Protein AF-A0A1G2IHN6-F1 (afdb_monomer_lite)

Structure (mmCIF, N/CA/C/O backbone):
data_AF-A0A1G2IHN6-F1
#
_entry.id   AF-A0A1G2IHN6-F1
#
loop_
_atom_site.group_PDB
_atom_site.id
_atom_site.type_symbol
_atom_site.label_atom_id
_atom_site.label_alt_id
_atom_site.label_comp_id
_atom_site.label_asym_id
_atom_site.label_entity_id
_atom_site.label_seq_id
_atom_site.pdbx_PDB_ins_code
_atom_site.Cartn_x
_atom_site.Cartn_y
_atom_site.Cartn_z
_atom_site.occupancy
_atom_site.B_iso_or_equiv
_atom_site.auth_seq_id
_atom_site.auth_comp_id
_atom_site.auth_asym_id
_atom_site.auth_atom_id
_atom_site.pdbx_PDB_model_num
ATOM 1 N N . MET A 1 1 ? -9.704 -38.917 47.564 1.00 56.53 1 MET A N 1
ATOM 2 C CA . MET A 1 1 ? -9.357 -39.054 46.127 1.00 56.53 1 MET A CA 1
ATOM 3 C C . MET A 1 1 ? -10.321 -38.340 45.173 1.00 56.53 1 MET A C 1
ATOM 5 O O . MET A 1 1 ? -9.840 -37.550 44.378 1.00 56.53 1 MET A O 1
ATOM 9 N N . LYS A 1 2 ? -11.652 -38.513 45.258 1.00 59.84 2 LYS A N 1
ATOM 10 C CA . LYS A 1 2 ? -12.609 -37.901 44.300 1.00 59.84 2 LYS A CA 1
ATOM 11 C C . LYS A 1 2 ? -12.569 -36.359 44.210 1.00 59.84 2 LYS A C 1
ATOM 13 O O . LYS A 1 2 ? -12.674 -35.815 43.120 1.00 59.84 2 LYS A O 1
ATOM 18 N N . LYS A 1 3 ? -12.355 -35.653 45.330 1.00 60.12 3 LYS A N 1
ATOM 19 C CA . LYS A 1 3 ? -12.255 -34.177 45.352 1.00 60.12 3 LYS A CA 1
ATOM 20 C C . LYS A 1 3 ? -10.981 -33.642 44.678 1.00 60.12 3 LYS A C 1
ATOM 22 O O . LYS A 1 3 ? -11.036 -32.591 44.060 1.00 60.12 3 LYS A O 1
ATOM 27 N N . LEU A 1 4 ? -9.863 -34.369 44.756 1.00 67.44 4 LEU A N 1
ATOM 28 C CA . LEU A 1 4 ? -8.587 -33.957 44.153 1.00 67.44 4 LEU A CA 1
ATOM 29 C C . LEU A 1 4 ? -8.657 -34.000 42.617 1.00 67.44 4 LEU A C 1
ATOM 31 O O . LEU A 1 4 ? -8.214 -33.075 41.950 1.00 67.44 4 LEU A O 1
ATOM 35 N N . ILE A 1 5 ? -9.287 -35.045 42.071 1.00 68.94 5 ILE A N 1
ATOM 36 C CA . ILE A 1 5 ? -9.489 -35.212 40.623 1.00 68.94 5 ILE A CA 1
ATOM 37 C C . ILE A 1 5 ? -10.389 -34.098 40.066 1.00 68.94 5 ILE A C 1
ATOM 39 O O . ILE A 1 5 ? -10.106 -33.560 39.000 1.00 68.94 5 ILE A O 1
ATOM 43 N N . LEU A 1 6 ? -11.427 -33.698 40.812 1.00 71.81 6 LEU A N 1
ATOM 44 C CA . LEU A 1 6 ? -12.304 -32.588 40.429 1.00 71.81 6 LEU A CA 1
ATOM 45 C C . LEU A 1 6 ? -11.540 -31.255 40.342 1.00 71.81 6 LEU A C 1
ATOM 47 O O . LEU A 1 6 ? -11.682 -30.537 39.357 1.00 71.81 6 LEU A O 1
ATOM 51 N N . TRP A 1 7 ? -10.691 -30.952 41.329 1.00 72.00 7 TRP A N 1
ATOM 52 C CA . TRP A 1 7 ? -9.858 -29.744 41.310 1.00 72.00 7 TRP A CA 1
ATOM 53 C C . TRP A 1 7 ? -8.855 -29.739 40.155 1.00 72.00 7 TRP A C 1
ATOM 55 O O . TRP A 1 7 ? -8.698 -28.717 39.495 1.00 72.00 7 TRP A O 1
ATOM 65 N N . ILE A 1 8 ? -8.230 -30.881 39.858 1.00 74.00 8 ILE A N 1
ATOM 66 C CA . ILE A 1 8 ? -7.308 -31.010 38.722 1.00 74.00 8 ILE A CA 1
ATOM 67 C C . ILE A 1 8 ? -8.040 -30.766 37.395 1.00 74.00 8 ILE A C 1
ATOM 69 O O . ILE A 1 8 ? -7.533 -30.026 36.559 1.00 74.00 8 ILE A O 1
ATOM 73 N N . MET A 1 9 ? -9.250 -31.306 37.207 1.00 68.25 9 MET A N 1
ATOM 74 C CA . MET A 1 9 ? -10.024 -31.055 35.983 1.00 68.25 9 MET A CA 1
ATOM 75 C C . MET A 1 9 ? -10.477 -29.600 35.847 1.00 68.25 9 MET A C 1
ATOM 77 O O . MET A 1 9 ? -10.471 -29.072 34.740 1.00 68.25 9 MET A O 1
ATOM 81 N N . ILE A 1 10 ? -10.825 -28.931 36.950 1.00 73.69 10 ILE A N 1
ATOM 82 C CA . ILE A 1 10 ? -11.158 -27.498 36.937 1.00 73.69 10 ILE A CA 1
ATOM 83 C C . ILE A 1 10 ? -9.929 -26.674 36.545 1.00 73.69 10 ILE A C 1
ATOM 85 O O . ILE A 1 10 ? -10.031 -25.798 35.693 1.00 73.69 10 ILE A O 1
ATOM 89 N N . ILE A 1 11 ? -8.758 -26.980 37.107 1.00 68.50 11 ILE A N 1
ATOM 90 C CA . ILE A 1 11 ? -7.509 -26.281 36.783 1.00 68.50 11 ILE A CA 1
ATOM 91 C C . ILE A 1 11 ? -7.120 -26.519 35.320 1.00 68.50 11 ILE A C 1
ATOM 93 O O . ILE A 1 11 ? -6.814 -25.562 34.617 1.00 68.50 11 ILE A O 1
ATOM 97 N N . ILE A 1 12 ? -7.197 -27.758 34.826 1.00 65.25 12 ILE A N 1
ATOM 98 C CA . ILE A 1 12 ? -6.937 -28.080 33.415 1.00 65.25 12 ILE A CA 1
ATOM 99 C C . ILE A 1 12 ? -7.948 -27.372 32.504 1.00 65.25 12 ILE A C 1
ATOM 101 O O . ILE A 1 12 ? -7.553 -26.803 31.495 1.00 65.25 12 ILE A O 1
ATOM 105 N N . GLY A 1 13 ? -9.231 -27.336 32.873 1.00 61.88 13 GLY A N 1
ATOM 106 C CA . GLY A 1 13 ? -10.262 -26.604 32.138 1.00 61.88 13 GLY A CA 1
ATOM 107 C C . GLY A 1 13 ? -9.980 -25.103 32.076 1.00 61.88 13 GLY A C 1
ATOM 108 O O . GLY A 1 13 ? -10.051 -24.514 31.003 1.00 61.88 13 GLY A O 1
ATOM 109 N N . ILE A 1 14 ? -9.572 -24.494 33.191 1.00 64.81 14 ILE A N 1
ATOM 110 C CA . ILE A 1 14 ? -9.161 -23.086 33.236 1.00 64.81 14 ILE A CA 1
ATOM 111 C C . ILE A 1 14 ? -7.918 -22.870 32.372 1.00 64.81 14 ILE A C 1
ATOM 113 O O . ILE A 1 14 ? -7.901 -21.915 31.608 1.00 64.81 14 ILE A O 1
ATOM 117 N N . ILE A 1 15 ? -6.913 -23.749 32.421 1.00 58.78 15 ILE A N 1
ATOM 118 C CA . ILE A 1 15 ? -5.696 -23.652 31.597 1.00 58.78 15 ILE A CA 1
ATOM 119 C C . ILE A 1 15 ? -6.011 -23.819 30.103 1.00 58.78 15 ILE A C 1
ATOM 121 O O . ILE A 1 15 ? -5.448 -23.102 29.285 1.00 58.78 15 ILE A O 1
ATOM 125 N N . ILE A 1 16 ? -6.932 -24.709 29.723 1.00 60.31 16 ILE A N 1
ATOM 126 C CA . ILE A 1 16 ? -7.339 -24.904 28.322 1.00 60.31 16 ILE A CA 1
ATOM 127 C C . ILE A 1 16 ? -8.160 -23.713 27.825 1.00 60.31 16 ILE A C 1
ATOM 129 O O . ILE A 1 16 ? -7.943 -23.250 26.710 1.00 60.31 16 ILE A O 1
ATOM 133 N N . VAL A 1 17 ? -9.069 -23.178 28.644 1.00 58.62 17 VAL A N 1
ATOM 134 C CA . VAL A 1 17 ? -9.865 -21.997 28.283 1.00 58.62 17 VAL A CA 1
ATOM 135 C C . VAL A 1 17 ? -8.978 -20.754 28.224 1.00 58.62 17 VAL A C 1
ATOM 137 O O . VAL A 1 17 ? -9.015 -20.032 27.237 1.00 58.62 17 VAL A O 1
ATOM 140 N N . THR A 1 18 ? -8.118 -20.522 29.215 1.00 56.22 18 THR A N 1
ATOM 141 C CA . THR A 1 18 ? -7.189 -19.377 29.214 1.00 56.22 18 THR A CA 1
ATOM 142 C C . THR A 1 18 ? -6.100 -19.511 28.150 1.00 56.22 18 THR A C 1
ATOM 144 O O . THR A 1 18 ? -5.788 -18.527 27.488 1.00 56.22 18 THR A O 1
ATOM 147 N N . GLY A 1 19 ? -5.570 -20.713 27.914 1.00 50.81 19 GLY A N 1
ATOM 148 C CA . GLY A 1 19 ? -4.583 -20.994 26.870 1.00 50.81 19 GLY A CA 1
ATOM 149 C C . GLY A 1 19 ? -5.167 -20.921 25.457 1.00 50.81 19 GLY A C 1
ATOM 150 O O . GLY A 1 19 ? -4.569 -20.308 24.577 1.00 50.81 19 GLY A O 1
ATOM 151 N N . GLY A 1 20 ? -6.368 -21.465 25.244 1.00 47.75 20 GLY A N 1
ATOM 152 C CA . GLY A 1 20 ? -7.103 -21.357 23.983 1.00 47.75 20 GLY A CA 1
ATOM 153 C C . GLY A 1 20 ? -7.512 -19.917 23.673 1.00 47.75 20 GLY A C 1
ATOM 154 O O . GLY A 1 20 ? -7.322 -19.449 22.551 1.00 47.75 20 GLY A O 1
ATOM 155 N N . VAL A 1 21 ? -7.975 -19.170 24.681 1.00 52.78 21 VAL A N 1
ATOM 156 C CA . VAL A 1 21 ? -8.250 -17.733 24.550 1.00 52.78 21 VAL A CA 1
ATOM 157 C C . VAL A 1 21 ? -6.961 -16.956 24.294 1.00 52.78 21 VAL A C 1
ATOM 159 O O . VAL A 1 21 ? -6.974 -16.102 23.426 1.00 52.78 21 VAL A O 1
ATOM 162 N N . ALA A 1 22 ? -5.829 -17.260 24.933 1.00 50.44 22 ALA A N 1
ATOM 163 C CA . ALA A 1 22 ? -4.570 -16.548 24.686 1.00 50.44 22 ALA A CA 1
ATOM 164 C C . ALA A 1 22 ? -4.038 -16.722 23.249 1.00 50.44 22 ALA A C 1
ATOM 166 O O . ALA A 1 22 ? -3.492 -15.777 22.676 1.00 50.44 22 ALA A O 1
ATOM 167 N N . VAL A 1 23 ? -4.224 -17.903 22.645 1.00 49.38 23 VAL A N 1
ATOM 168 C CA . VAL A 1 23 ? -3.808 -18.173 21.257 1.00 49.38 23 VAL A CA 1
ATOM 169 C C . VAL A 1 23 ? -4.735 -17.483 20.246 1.00 49.38 23 VAL A C 1
ATOM 171 O O . VAL A 1 23 ? -4.242 -16.891 19.288 1.00 49.38 23 VAL A O 1
ATOM 174 N N . PHE A 1 24 ? -6.053 -17.467 20.477 1.00 47.16 24 PHE A N 1
ATOM 175 C CA . PHE A 1 24 ? -7.012 -16.766 19.605 1.00 47.16 24 PHE A CA 1
ATOM 176 C C . PHE A 1 24 ? -7.088 -15.246 19.855 1.00 47.16 24 PHE A C 1
ATOM 178 O O . PHE A 1 24 ? -7.396 -14.479 18.943 1.00 47.16 24 PHE A O 1
ATOM 185 N N . ALA A 1 25 ? -6.769 -14.778 21.063 1.00 53.50 25 ALA A N 1
ATOM 186 C CA . ALA A 1 25 ? -6.830 -13.366 21.444 1.00 53.50 25 ALA A CA 1
ATOM 187 C C . ALA A 1 25 ? -5.635 -12.549 20.962 1.00 53.50 25 ALA A C 1
ATOM 189 O O . ALA A 1 25 ? -5.680 -11.314 21.001 1.00 53.50 25 ALA A O 1
ATOM 190 N N . LYS A 1 26 ? -4.562 -13.196 20.493 1.00 56.34 26 LYS A N 1
ATOM 191 C CA . LYS A 1 26 ? -3.337 -12.474 20.146 1.00 56.34 26 LYS A CA 1
ATOM 192 C C . LYS A 1 26 ? -3.565 -11.437 19.043 1.00 56.34 26 LYS A C 1
ATOM 194 O O . LYS A 1 26 ? -2.892 -10.414 19.070 1.00 56.34 26 LYS A O 1
ATOM 199 N N . ASP A 1 27 ? -4.575 -11.624 18.190 1.00 61.59 27 ASP A N 1
ATOM 200 C CA . ASP A 1 27 ? -4.820 -10.768 17.025 1.00 61.59 27 ASP A CA 1
ATOM 201 C C . ASP A 1 27 ? -6.283 -10.368 16.777 1.00 61.59 27 ASP A C 1
ATOM 203 O O . ASP A 1 27 ? -6.564 -9.748 15.756 1.00 61.59 27 ASP A O 1
ATOM 207 N N . ALA A 1 28 ? -7.232 -10.683 17.660 1.00 75.69 28 ALA A N 1
ATOM 208 C CA . ALA A 1 28 ? -8.608 -10.221 17.472 1.00 75.69 28 ALA A CA 1
ATOM 209 C C . ALA A 1 28 ? -8.804 -8.805 18.046 1.00 75.69 28 ALA A C 1
ATOM 211 O O . ALA A 1 28 ? -8.403 -8.519 19.177 1.00 75.69 28 ALA A O 1
ATOM 212 N N . GLU A 1 29 ? -9.438 -7.930 17.259 1.00 79.50 29 GLU A N 1
ATOM 213 C CA . GLU A 1 29 ? -9.693 -6.521 17.605 1.00 79.50 29 GLU A CA 1
ATOM 214 C C . GLU A 1 29 ? -10.595 -6.372 18.837 1.00 79.50 29 GLU A C 1
ATOM 216 O O . GLU A 1 29 ? -10.420 -5.450 19.625 1.00 79.50 29 GLU A O 1
ATOM 221 N N . ILE A 1 30 ? -11.494 -7.331 19.084 1.00 78.75 30 ILE A N 1
ATOM 222 C CA . ILE A 1 30 ? -12.393 -7.318 20.249 1.00 78.75 30 ILE A CA 1
ATOM 223 C C . ILE A 1 30 ? -11.651 -7.287 21.594 1.00 78.75 30 ILE A C 1
ATOM 225 O O . ILE A 1 30 ? -12.178 -6.774 22.577 1.00 78.75 30 ILE A O 1
ATOM 229 N N . PHE A 1 31 ? -10.418 -7.799 21.648 1.00 77.38 31 PHE A N 1
ATOM 230 C CA . PHE A 1 31 ? -9.617 -7.788 22.872 1.00 77.38 31 PHE A CA 1
ATOM 231 C C . PHE A 1 31 ? -8.855 -6.482 23.080 1.00 77.38 31 PHE A C 1
ATOM 233 O O . PHE A 1 31 ? -8.285 -6.285 24.151 1.00 77.38 31 PHE A O 1
ATOM 240 N N . ASP A 1 32 ? -8.860 -5.572 22.106 1.00 79.81 32 ASP A N 1
ATOM 241 C CA . ASP A 1 32 ? -8.130 -4.311 22.208 1.00 79.81 32 ASP A CA 1
ATOM 242 C C . ASP A 1 32 ? -8.639 -3.451 23.376 1.00 79.81 32 ASP A C 1
ATOM 244 O O . ASP A 1 32 ? -7.857 -2.709 23.965 1.00 79.81 32 ASP A O 1
ATOM 248 N N . ILE A 1 33 ? -9.898 -3.626 23.806 1.00 77.50 33 ILE A N 1
ATOM 249 C CA . ILE A 1 33 ? -10.492 -2.941 24.969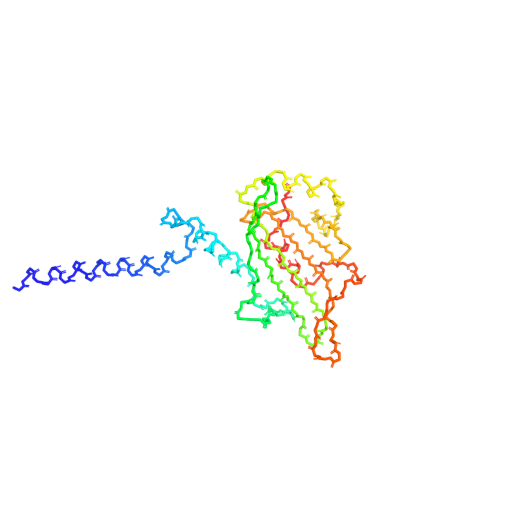 1.00 77.50 33 ILE A CA 1
ATOM 250 C C . ILE A 1 33 ? -9.725 -3.159 26.283 1.00 77.50 33 ILE A C 1
ATOM 252 O O . ILE A 1 33 ? -9.829 -2.335 27.187 1.00 77.50 33 ILE A O 1
ATOM 256 N N . PHE A 1 34 ? -8.957 -4.246 26.392 1.00 80.25 34 PHE A N 1
ATOM 257 C CA . PHE A 1 34 ? -8.223 -4.612 27.606 1.00 80.25 34 PHE A CA 1
ATOM 258 C C . PHE A 1 34 ? -6.793 -4.059 27.652 1.00 80.25 34 PHE A C 1
ATOM 260 O O . PHE A 1 34 ? -6.087 -4.276 28.636 1.00 80.25 34 PHE A O 1
ATOM 267 N N . PHE A 1 35 ? -6.343 -3.373 26.600 1.00 79.06 35 PHE A N 1
ATOM 268 C CA . PHE A 1 35 ? -4.963 -2.909 26.471 1.00 79.06 35 PHE A CA 1
ATOM 269 C C . PHE A 1 35 ? -4.844 -1.385 26.576 1.00 79.06 35 PHE A C 1
ATOM 271 O O . PHE A 1 35 ? -5.822 -0.652 26.441 1.00 79.06 35 PHE A O 1
ATOM 278 N N . SER A 1 36 ? -3.626 -0.892 26.818 1.00 84.38 36 SER A N 1
ATOM 279 C CA . SER A 1 36 ? -3.325 0.540 26.721 1.00 84.38 36 SER A CA 1
ATOM 280 C C . SER A 1 36 ? -3.359 1.001 25.265 1.00 84.38 36 SER A C 1
ATOM 282 O O . SER A 1 36 ? -3.136 0.200 24.358 1.00 84.38 36 SER A O 1
ATOM 284 N N . ASP A 1 37 ? -3.580 2.293 25.024 1.00 83.75 37 ASP A N 1
ATOM 285 C CA . ASP A 1 37 ? -3.709 2.825 23.659 1.00 83.75 37 ASP A CA 1
ATOM 286 C C . ASP A 1 37 ? -2.468 2.561 22.799 1.00 83.75 37 ASP A C 1
ATOM 288 O O . ASP A 1 37 ? -2.598 2.123 21.659 1.00 83.75 37 ASP A O 1
ATOM 292 N N . LYS A 1 38 ? -1.268 2.659 23.386 1.00 83.50 38 LYS A N 1
ATOM 293 C CA . LYS A 1 38 ? -0.016 2.278 22.715 1.00 83.50 38 LYS A CA 1
ATOM 294 C C . LYS A 1 38 ? -0.034 0.821 22.230 1.00 83.50 38 LYS A C 1
ATOM 296 O O . LYS A 1 38 ? 0.340 0.534 21.098 1.00 83.50 38 LYS A O 1
ATOM 301 N N . VAL A 1 39 ? -0.483 -0.108 23.075 1.00 85.25 39 VAL A N 1
ATOM 302 C CA . VAL A 1 39 ? -0.543 -1.534 22.720 1.00 85.25 39 VAL A CA 1
ATOM 303 C C . VAL A 1 39 ? -1.652 -1.794 21.696 1.00 85.25 39 VAL A C 1
ATOM 305 O O . VAL A 1 39 ? -1.474 -2.630 20.811 1.00 85.25 39 VAL A O 1
ATOM 308 N N . LYS A 1 40 ? -2.775 -1.065 21.759 1.00 84.69 40 LYS A N 1
ATOM 309 C CA . LYS A 1 40 ? -3.820 -1.123 20.723 1.00 84.69 40 LYS A CA 1
ATOM 310 C C . LYS A 1 40 ? -3.276 -0.686 19.364 1.00 84.69 40 LYS A C 1
ATOM 312 O O . LYS A 1 40 ? -3.536 -1.362 18.372 1.00 84.69 40 LYS A O 1
ATOM 317 N N . ASP A 1 41 ? -2.503 0.399 19.320 1.00 86.38 41 ASP A N 1
ATOM 318 C CA . ASP A 1 41 ? -1.884 0.896 18.089 1.00 86.38 41 ASP A CA 1
ATOM 319 C C . ASP A 1 41 ? -0.921 -0.128 17.487 1.00 86.38 41 ASP A C 1
ATOM 321 O O . ASP A 1 41 ? -1.039 -0.470 16.310 1.00 86.38 41 ASP A O 1
ATOM 325 N N . GLU A 1 42 ? -0.024 -0.687 18.300 1.00 87.94 42 GLU A N 1
ATOM 326 C CA . GLU A 1 42 ? 0.913 -1.727 17.863 1.00 87.94 42 GLU A CA 1
ATOM 327 C C . GLU A 1 42 ? 0.180 -2.976 17.344 1.00 87.94 42 GLU A C 1
ATOM 329 O O . GLU A 1 42 ? 0.525 -3.519 16.291 1.00 87.94 42 GLU A O 1
ATOM 334 N N . ARG A 1 43 ? -0.875 -3.425 18.036 1.00 89.12 43 ARG A N 1
ATOM 335 C CA . ARG A 1 43 ? -1.706 -4.560 17.601 1.00 89.12 43 ARG A CA 1
ATOM 336 C C . ARG A 1 43 ? -2.425 -4.266 16.287 1.00 89.12 43 ARG A C 1
ATOM 338 O O . ARG A 1 43 ? -2.402 -5.108 15.390 1.00 89.12 43 ARG A O 1
ATOM 345 N N . ALA A 1 44 ? -3.021 -3.085 16.140 1.00 89.31 44 ALA A N 1
ATOM 346 C CA . ALA A 1 44 ? -3.687 -2.674 14.909 1.00 89.31 44 ALA A CA 1
ATOM 347 C C . ALA A 1 44 ? -2.709 -2.628 13.725 1.00 89.31 44 ALA A C 1
ATOM 349 O O . ALA A 1 44 ? -3.002 -3.185 12.667 1.00 89.31 44 ALA A O 1
ATOM 350 N N . LEU A 1 45 ? -1.517 -2.060 13.923 1.00 91.25 45 LEU A N 1
ATOM 351 C CA . LEU A 1 45 ? -0.455 -2.034 12.915 1.00 91.25 45 LEU A CA 1
ATOM 352 C C . LEU A 1 45 ? 0.021 -3.442 12.535 1.00 91.25 45 LEU A C 1
ATOM 354 O O . LEU A 1 45 ? 0.228 -3.728 11.357 1.00 91.25 45 LEU A O 1
ATOM 358 N N . ASN A 1 46 ? 0.139 -4.352 13.504 1.00 91.00 46 ASN A N 1
ATOM 359 C CA . ASN A 1 46 ? 0.478 -5.751 13.235 1.00 91.00 46 ASN A CA 1
ATOM 360 C C . ASN A 1 46 ? -0.613 -6.478 12.436 1.00 91.00 46 ASN A C 1
ATOM 362 O O . ASN A 1 46 ? -0.289 -7.302 11.582 1.00 91.00 46 ASN A O 1
ATOM 366 N N . ARG A 1 47 ? -1.896 -6.167 12.663 1.00 90.69 47 ARG A N 1
ATOM 367 C CA . ARG A 1 47 ? -2.995 -6.689 11.833 1.00 90.69 47 ARG A CA 1
ATOM 368 C C . ARG A 1 47 ? -2.947 -6.123 10.416 1.00 90.69 47 ARG A C 1
ATOM 370 O O . ARG A 1 47 ? -3.084 -6.890 9.470 1.00 90.69 47 ARG A O 1
ATOM 377 N N . MET A 1 48 ? -2.691 -4.823 10.258 1.00 92.94 48 MET A N 1
ATOM 378 C CA . MET A 1 48 ? -2.536 -4.192 8.939 1.00 92.94 48 MET A CA 1
ATOM 379 C C . MET A 1 48 ? -1.346 -4.764 8.158 1.00 92.94 48 MET A C 1
ATOM 381 O O . MET A 1 48 ? -1.457 -5.021 6.964 1.00 92.94 48 MET A O 1
ATOM 385 N N . ALA A 1 49 ? -0.231 -5.063 8.828 1.00 91.81 49 ALA A N 1
ATOM 386 C CA . ALA A 1 49 ? 0.932 -5.672 8.187 1.00 91.81 49 ALA A CA 1
ATOM 387 C C . ALA A 1 49 ? 0.645 -7.068 7.598 1.00 91.81 49 ALA A C 1
ATOM 389 O O . ALA A 1 49 ? 1.297 -7.473 6.641 1.00 91.81 49 ALA A O 1
ATOM 390 N N . LYS A 1 50 ? -0.367 -7.787 8.106 1.00 92.06 50 LYS A N 1
ATOM 391 C CA . LYS A 1 50 ? -0.806 -9.085 7.557 1.00 92.06 50 LYS A CA 1
ATOM 392 C C . LYS A 1 50 ? -1.619 -8.962 6.266 1.00 92.06 50 LYS A C 1
ATOM 394 O O . LYS A 1 50 ? -1.930 -9.978 5.653 1.00 92.06 50 LYS A O 1
ATOM 399 N N . LEU A 1 51 ? -1.979 -7.747 5.849 1.00 94.06 51 LEU A N 1
ATOM 400 C CA . LEU A 1 51 ? -2.715 -7.506 4.604 1.00 94.06 51 LEU A CA 1
ATOM 401 C C . LEU A 1 51 ? -1.822 -7.605 3.354 1.00 94.06 51 LEU A C 1
ATOM 403 O O . LEU A 1 51 ? -2.348 -7.541 2.244 1.00 94.06 51 LEU A O 1
ATOM 407 N N . TYR A 1 52 ? -0.506 -7.764 3.534 1.00 95.81 52 TYR A N 1
ATOM 408 C CA . TYR A 1 52 ? 0.505 -7.855 2.482 1.00 95.81 52 TYR A CA 1
ATOM 409 C C . TYR A 1 52 ? 0.829 -9.324 2.180 1.00 95.81 52 TYR A C 1
ATOM 411 O O . TYR A 1 52 ? 1.443 -9.988 3.017 1.00 95.81 52 TYR A O 1
ATOM 419 N N . PRO A 1 53 ? 0.434 -9.857 1.010 1.00 95.69 53 PRO A N 1
ATOM 420 C CA . PRO A 1 53 ? 0.893 -11.168 0.572 1.00 95.69 53 PRO A CA 1
ATOM 421 C C . PRO A 1 53 ? 2.407 -11.183 0.371 1.00 95.69 53 PRO A C 1
ATOM 423 O O . PRO A 1 53 ? 2.998 -10.196 -0.047 1.00 95.69 53 PRO A O 1
ATOM 426 N N . GLU A 1 54 ? 3.039 -12.329 0.597 1.00 94.81 54 GLU A N 1
ATOM 427 C CA . GLU A 1 54 ? 4.486 -12.464 0.387 1.00 94.81 54 GLU A CA 1
ATOM 428 C C . GLU A 1 54 ? 4.879 -12.423 -1.099 1.00 94.81 54 GLU A C 1
ATOM 430 O O . GLU A 1 54 ? 5.961 -11.948 -1.441 1.00 94.81 54 GLU A O 1
ATOM 435 N N . ILE A 1 55 ? 4.006 -12.913 -1.987 1.00 94.75 55 ILE A N 1
ATOM 436 C CA . ILE A 1 55 ? 4.260 -13.041 -3.428 1.00 94.75 55 ILE A CA 1
ATOM 437 C C . ILE A 1 55 ? 3.010 -12.622 -4.207 1.00 94.75 55 ILE A C 1
ATOM 439 O O . ILE A 1 55 ? 1.898 -13.027 -3.862 1.00 94.75 55 ILE A O 1
ATOM 443 N N . MET A 1 56 ? 3.195 -11.845 -5.276 1.00 95.56 56 MET A N 1
ATOM 444 C CA . MET A 1 56 ? 2.154 -11.464 -6.237 1.00 95.56 56 MET A CA 1
ATOM 445 C C . MET A 1 56 ? 2.714 -11.476 -7.659 1.00 95.56 56 MET A C 1
ATOM 447 O O . MET A 1 56 ? 3.427 -10.559 -8.066 1.00 95.56 56 MET A O 1
ATOM 451 N N . GLY A 1 57 ? 2.381 -12.514 -8.429 1.00 93.38 57 GLY A N 1
ATOM 452 C CA . GLY A 1 57 ? 3.046 -12.761 -9.711 1.00 93.38 57 GLY A CA 1
ATOM 453 C C . GLY A 1 57 ? 4.557 -12.880 -9.501 1.00 93.38 57 GLY A C 1
ATOM 454 O O . GLY A 1 57 ? 4.992 -13.583 -8.593 1.00 93.38 57 GLY A O 1
ATOM 455 N N . ASP A 1 58 ? 5.331 -12.121 -10.272 1.00 95.31 58 ASP A N 1
ATOM 456 C CA . ASP A 1 58 ? 6.799 -12.103 -10.186 1.00 95.31 58 ASP A CA 1
ATOM 457 C C . ASP A 1 58 ? 7.333 -11.120 -9.129 1.00 95.31 58 ASP A C 1
ATOM 459 O O . ASP A 1 58 ? 8.533 -10.862 -9.061 1.00 95.31 58 ASP A O 1
ATOM 463 N N . TYR A 1 59 ? 6.453 -10.516 -8.325 1.00 96.56 59 TYR A N 1
ATOM 464 C CA . TYR A 1 59 ? 6.834 -9.584 -7.270 1.00 96.56 59 TYR A CA 1
ATOM 465 C C . TYR A 1 59 ? 6.879 -10.273 -5.909 1.00 96.56 59 TYR A C 1
ATOM 467 O O . TYR A 1 59 ? 5.923 -10.934 -5.503 1.00 96.56 59 TYR A O 1
ATOM 475 N N . VAL A 1 60 ? 7.958 -10.036 -5.166 1.00 95.56 60 VAL A N 1
ATOM 476 C CA . VAL A 1 60 ? 8.166 -10.550 -3.808 1.00 95.56 60 VAL A CA 1
ATOM 477 C C . VAL A 1 60 ? 8.199 -9.391 -2.820 1.00 95.56 60 VAL A C 1
ATOM 479 O O . VAL A 1 60 ? 8.819 -8.355 -3.087 1.00 95.56 60 VAL A O 1
ATOM 482 N N . LEU A 1 61 ? 7.538 -9.563 -1.674 1.00 95.00 61 LEU A N 1
ATOM 483 C CA . LEU A 1 61 ? 7.594 -8.619 -0.564 1.00 95.00 61 LEU A CA 1
ATOM 484 C C . LEU A 1 61 ? 9.025 -8.578 -0.009 1.00 95.00 61 LEU A C 1
ATOM 486 O O . LEU A 1 61 ? 9.524 -9.523 0.605 1.00 95.00 61 LEU A O 1
ATOM 490 N N . TYR A 1 62 ? 9.702 -7.469 -0.270 1.00 87.94 62 TYR A N 1
ATOM 491 C CA . TYR A 1 62 ? 11.106 -7.273 0.033 1.00 87.94 62 TYR A CA 1
ATOM 492 C C . TYR A 1 62 ? 11.329 -6.958 1.515 1.00 87.94 62 TYR A C 1
ATOM 494 O O . TYR A 1 62 ? 10.622 -6.147 2.109 1.00 87.94 62 TYR A O 1
ATOM 502 N N . SER A 1 63 ? 12.374 -7.559 2.090 1.00 79.88 63 SER A N 1
ATOM 503 C CA . SER A 1 63 ? 12.811 -7.333 3.470 1.00 79.88 63 SER A CA 1
ATOM 504 C C . SER A 1 63 ? 14.227 -6.767 3.472 1.00 79.88 63 SER A C 1
ATOM 506 O O . SER A 1 63 ? 15.183 -7.499 3.233 1.00 79.88 63 SER A O 1
ATOM 508 N N . TRP A 1 64 ? 14.377 -5.473 3.751 1.00 61.91 64 TRP A N 1
ATOM 509 C CA . TRP A 1 64 ? 15.690 -4.886 4.062 1.00 61.91 64 TRP A CA 1
ATOM 510 C C . TRP A 1 64 ? 16.093 -5.134 5.529 1.00 61.91 64 TRP A C 1
ATOM 512 O O . TRP A 1 64 ? 17.267 -5.272 5.852 1.00 61.91 64 TRP A O 1
ATOM 522 N N . ASN A 1 65 ? 15.112 -5.198 6.430 1.00 61.66 65 ASN A N 1
ATOM 523 C CA . ASN A 1 65 ? 15.246 -5.404 7.876 1.00 61.66 65 ASN A CA 1
ATOM 524 C C . ASN A 1 65 ? 14.410 -6.626 8.320 1.00 61.66 65 ASN A C 1
ATOM 526 O O . ASN A 1 65 ? 13.802 -7.299 7.491 1.00 61.66 65 ASN A O 1
ATOM 530 N N . ALA A 1 66 ? 14.363 -6.924 9.626 1.00 59.84 66 ALA A N 1
ATOM 531 C CA . ALA A 1 66 ? 13.545 -8.023 10.162 1.00 59.84 66 ALA A CA 1
ATOM 532 C C . ALA A 1 66 ? 12.026 -7.817 9.956 1.00 59.84 66 ALA A C 1
ATOM 534 O O . ALA A 1 66 ? 11.266 -8.783 9.969 1.00 59.84 66 ALA A O 1
ATOM 535 N N . GLU A 1 67 ? 11.582 -6.572 9.754 1.00 64.25 67 GLU A N 1
ATOM 536 C CA . GLU A 1 67 ? 10.178 -6.221 9.538 1.00 64.25 67 GLU A CA 1
ATOM 537 C C . GLU A 1 67 ? 9.913 -5.827 8.076 1.00 64.25 67 GLU A C 1
ATOM 539 O O . GLU A 1 67 ? 10.007 -4.660 7.711 1.00 64.25 67 GLU A O 1
ATOM 544 N N . LYS A 1 68 ? 9.495 -6.797 7.252 1.00 79.94 68 LYS A N 1
ATOM 545 C CA . LYS A 1 68 ? 9.118 -6.624 5.828 1.00 79.94 68 LYS A CA 1
ATOM 546 C C . LYS A 1 68 ? 8.176 -5.451 5.529 1.00 79.94 68 LYS A C 1
ATOM 548 O O . LYS A 1 68 ? 8.167 -4.923 4.420 1.00 79.94 68 LYS A O 1
ATOM 553 N N . VAL A 1 69 ? 7.347 -5.079 6.501 1.00 86.44 69 VAL A N 1
ATOM 554 C CA . VAL A 1 69 ? 6.355 -4.010 6.392 1.00 86.44 69 VAL A CA 1
ATOM 555 C C . VAL A 1 69 ? 6.669 -2.955 7.439 1.00 86.44 69 VAL A C 1
ATOM 557 O O . VAL A 1 69 ? 6.655 -3.242 8.637 1.00 86.44 69 VAL A O 1
ATOM 560 N N . GLN A 1 70 ? 6.910 -1.726 6.987 1.00 88.75 70 GLN A N 1
ATOM 561 C CA . GLN A 1 70 ? 7.074 -0.582 7.877 1.00 88.75 70 GLN A CA 1
ATOM 562 C C . GLN A 1 70 ? 5.721 -0.216 8.480 1.00 88.75 70 GLN A C 1
ATOM 564 O O . GLN A 1 70 ? 4.710 -0.229 7.781 1.00 88.75 70 GLN A O 1
ATOM 569 N N . LYS A 1 71 ? 5.698 0.122 9.768 1.00 91.44 71 LYS A N 1
ATOM 570 C CA . LYS A 1 71 ? 4.483 0.425 10.534 1.00 91.44 71 LYS A CA 1
ATOM 571 C C . LYS A 1 71 ? 4.653 1.779 11.207 1.00 91.44 71 LYS A C 1
ATOM 573 O O . LYS A 1 71 ? 5.670 1.998 11.863 1.00 91.44 71 LYS A O 1
ATOM 578 N N . ARG A 1 72 ? 3.681 2.677 11.067 1.00 90.25 72 ARG A N 1
ATOM 579 C CA . ARG A 1 72 ? 3.720 4.008 11.684 1.00 90.25 72 ARG A CA 1
ATOM 580 C C . ARG A 1 72 ? 2.334 4.449 12.138 1.00 90.25 72 ARG A C 1
ATOM 582 O O . ARG A 1 72 ? 1.328 4.097 11.529 1.00 90.25 72 ARG A O 1
ATOM 589 N N . ALA A 1 73 ? 2.300 5.228 13.209 1.00 88.81 73 ALA A N 1
ATOM 590 C CA . ALA A 1 73 ? 1.126 5.963 13.653 1.00 88.81 73 ALA A CA 1
ATOM 591 C C . ALA A 1 73 ? 1.518 7.437 13.760 1.00 88.81 73 ALA A C 1
ATOM 593 O O . ALA A 1 73 ? 2.576 7.750 14.305 1.00 88.81 73 ALA A O 1
ATOM 594 N N . GLU A 1 74 ? 0.698 8.320 13.207 1.00 89.00 74 GLU A N 1
ATOM 595 C CA . GLU A 1 74 ? 1.031 9.730 13.031 1.00 89.00 74 GLU A CA 1
ATOM 596 C C . GLU A 1 74 ? -0.217 10.596 13.189 1.00 89.00 74 GLU A C 1
ATOM 598 O O . GLU A 1 74 ? -1.315 10.189 12.802 1.00 89.00 74 GLU A O 1
ATOM 603 N N . CYS A 1 75 ? -0.047 11.781 13.773 1.00 88.25 75 CYS A N 1
ATOM 604 C CA . CYS A 1 75 ? -1.093 12.788 13.895 1.00 88.25 75 CYS A CA 1
ATOM 605 C C . CYS A 1 75 ? -0.578 14.111 13.331 1.00 88.25 75 CYS A C 1
ATOM 607 O O . CYS A 1 75 ? 0.362 14.690 13.874 1.00 88.25 75 CYS A O 1
ATOM 609 N N . GLU A 1 76 ? -1.233 14.606 12.288 1.00 84.00 76 GLU A N 1
ATOM 610 C CA . GLU A 1 76 ? -0.986 15.918 11.701 1.00 84.00 76 GLU A CA 1
ATOM 611 C C . GLU A 1 76 ? -2.247 16.773 11.852 1.00 84.00 76 GLU A C 1
ATOM 613 O O . GLU A 1 76 ? -3.268 16.563 11.192 1.00 84.00 76 GLU A O 1
ATOM 618 N N . GLY A 1 77 ? -2.198 17.731 12.781 1.00 87.81 77 GLY A N 1
ATOM 619 C CA . GLY A 1 77 ? -3.354 18.562 13.114 1.00 87.81 77 GLY A CA 1
ATOM 620 C C . GLY A 1 77 ? -4.536 17.727 13.623 1.00 87.81 77 GLY A C 1
ATOM 621 O O . GLY A 1 77 ? -4.458 17.094 14.676 1.00 87.81 77 GLY A O 1
ATOM 622 N N . GLU A 1 78 ? -5.652 17.749 12.889 1.00 90.25 78 GLU A N 1
ATOM 623 C CA . GLU A 1 78 ? -6.885 17.032 13.251 1.00 90.25 78 GLU A CA 1
ATOM 624 C C . GLU A 1 78 ? -6.957 15.599 12.705 1.00 90.25 78 GLU A C 1
ATOM 626 O O . GLU A 1 78 ? -7.858 14.841 13.083 1.00 90.25 78 GLU A O 1
ATOM 631 N N . ILE A 1 79 ? -6.011 15.219 11.846 1.00 89.44 79 ILE A N 1
ATOM 632 C CA . ILE A 1 79 ? -5.961 13.905 11.215 1.00 89.44 79 ILE A CA 1
ATOM 633 C C . ILE A 1 79 ? -4.963 13.046 11.982 1.00 89.44 79 ILE A C 1
ATOM 635 O O . ILE A 1 79 ? -3.785 13.375 12.067 1.00 89.44 79 ILE A O 1
ATOM 639 N N . CYS A 1 80 ? -5.429 11.916 12.508 1.00 92.06 80 CYS A N 1
ATOM 640 C CA . CYS A 1 80 ? -4.554 10.867 13.017 1.00 92.06 80 CYS A CA 1
ATOM 641 C C . CYS A 1 80 ? -4.745 9.617 12.175 1.00 92.06 80 CYS A C 1
ATOM 643 O O . CYS A 1 80 ? -5.879 9.225 11.889 1.00 92.06 80 CYS A O 1
ATOM 645 N N . SER A 1 81 ? -3.649 8.974 11.793 1.00 92.31 81 SER A N 1
ATOM 646 C CA . SER A 1 81 ? -3.677 7.762 10.992 1.00 92.31 81 SER A CA 1
ATOM 647 C C . SER A 1 81 ? -2.660 6.737 11.469 1.00 92.31 81 SER A C 1
ATOM 649 O O . SER A 1 81 ? -1.603 7.052 12.012 1.00 92.31 81 SER A O 1
ATOM 651 N N . ARG A 1 82 ? -3.005 5.475 11.252 1.00 94.12 82 ARG A N 1
ATOM 652 C CA . ARG A 1 82 ? -2.082 4.351 11.246 1.00 94.12 82 ARG A CA 1
ATOM 653 C C . ARG A 1 82 ? -1.828 4.004 9.795 1.00 94.12 82 ARG A C 1
ATOM 655 O O . ARG A 1 82 ? -2.778 3.907 9.017 1.00 94.12 82 ARG A O 1
ATOM 662 N N . TYR A 1 83 ? -0.577 3.785 9.437 1.00 94.50 83 TYR A N 1
ATOM 663 C CA . TYR A 1 83 ? -0.249 3.322 8.106 1.00 94.50 83 TYR A CA 1
ATOM 664 C C . TYR A 1 83 ? 0.857 2.290 8.108 1.00 94.50 83 TYR A C 1
ATOM 666 O O . TYR A 1 83 ? 1.736 2.247 8.974 1.00 94.50 83 TYR A O 1
ATOM 674 N N . THR A 1 84 ? 0.780 1.434 7.103 1.00 96.12 84 THR A N 1
ATOM 675 C CA . THR A 1 84 ? 1.798 0.443 6.804 1.00 96.12 84 THR A CA 1
ATOM 676 C C . THR A 1 84 ? 2.328 0.661 5.402 1.00 96.12 84 THR A C 1
ATOM 678 O O . THR A 1 84 ? 1.580 1.090 4.525 1.00 96.12 84 THR A O 1
ATOM 681 N N . ILE A 1 85 ? 3.608 0.363 5.188 1.00 95.88 85 ILE A N 1
ATOM 682 C CA . ILE A 1 85 ? 4.254 0.444 3.877 1.00 95.88 85 ILE A CA 1
ATOM 683 C C . ILE A 1 85 ? 4.955 -0.881 3.605 1.00 95.88 85 ILE A C 1
ATOM 685 O O . ILE A 1 85 ? 5.856 -1.278 4.345 1.00 95.88 85 ILE A O 1
ATOM 689 N N . GLY A 1 86 ? 4.537 -1.559 2.540 1.00 95.94 86 GLY A N 1
ATOM 690 C CA . GLY A 1 86 ? 5.208 -2.742 2.009 1.00 95.94 86 GLY A CA 1
ATOM 691 C C . GLY A 1 86 ? 5.920 -2.406 0.706 1.00 95.94 86 GLY A C 1
ATOM 692 O O . GLY A 1 86 ? 5.389 -1.657 -0.113 1.00 95.94 86 GLY A O 1
ATOM 693 N N . GLN A 1 87 ? 7.111 -2.966 0.514 1.00 95.94 87 GLN A N 1
ATOM 694 C CA . GLN A 1 87 ? 7.892 -2.802 -0.707 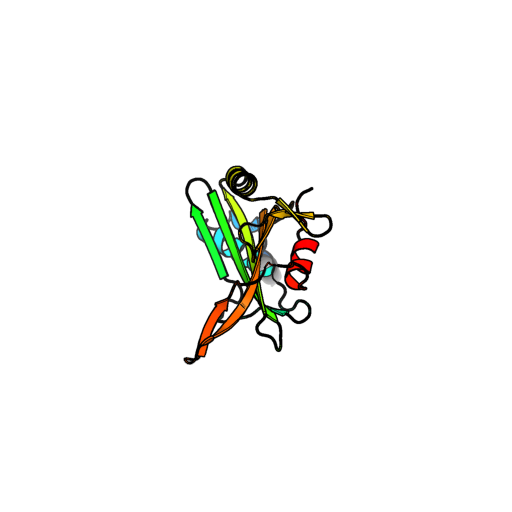1.00 95.94 87 GLN A CA 1
ATOM 695 C C . GLN A 1 87 ? 7.928 -4.123 -1.469 1.00 95.94 87 GLN A C 1
ATOM 697 O O . GLN A 1 87 ? 8.437 -5.113 -0.959 1.00 95.94 87 GLN A O 1
ATOM 702 N N . TYR A 1 88 ? 7.466 -4.130 -2.710 1.00 96.50 88 TYR A N 1
ATOM 703 C CA . TYR A 1 88 ? 7.540 -5.283 -3.596 1.00 96.50 88 TYR A CA 1
ATOM 704 C C . TYR A 1 88 ? 8.616 -5.082 -4.648 1.00 96.50 88 TYR A C 1
ATOM 706 O O . TYR A 1 88 ? 8.671 -4.030 -5.284 1.00 96.50 88 TYR A O 1
ATOM 714 N N . ARG A 1 89 ? 9.455 -6.094 -4.863 1.00 95.06 89 ARG A N 1
ATOM 715 C CA . ARG A 1 89 ? 10.459 -6.104 -5.934 1.00 95.06 89 ARG A CA 1
ATOM 716 C C . ARG A 1 89 ? 10.140 -7.197 -6.926 1.00 95.06 89 ARG A C 1
ATOM 718 O O . ARG A 1 89 ? 9.817 -8.307 -6.514 1.00 95.06 89 ARG A O 1
ATOM 725 N N . MET A 1 90 ? 10.236 -6.869 -8.206 1.00 95.31 90 MET A N 1
ATOM 726 C CA . MET A 1 90 ? 10.097 -7.862 -9.260 1.00 95.31 90 MET A CA 1
ATOM 727 C C . MET A 1 90 ? 11.372 -8.700 -9.342 1.00 95.31 90 MET A C 1
ATOM 729 O O . MET A 1 90 ? 12.470 -8.143 -9.383 1.00 95.31 90 MET A O 1
ATOM 733 N N . ASP A 1 91 ? 11.229 -10.020 -9.386 1.00 91.69 91 ASP A N 1
ATOM 734 C CA . ASP A 1 91 ? 12.361 -10.920 -9.567 1.00 91.69 91 ASP A CA 1
ATOM 735 C C . ASP A 1 91 ? 13.044 -10.683 -10.925 1.00 91.69 91 ASP A C 1
ATOM 737 O O . ASP A 1 91 ? 12.398 -10.390 -11.934 1.00 91.69 91 ASP A O 1
ATOM 741 N N . GLY A 1 92 ? 14.377 -10.736 -10.940 1.00 89.50 92 GLY A N 1
ATOM 742 C CA . GLY A 1 92 ? 15.182 -10.491 -12.141 1.00 89.50 92 GLY A CA 1
ATOM 743 C C . GLY A 1 92 ? 15.060 -9.086 -12.760 1.00 89.50 92 GLY A C 1
ATOM 744 O O . GLY A 1 92 ? 15.485 -8.889 -13.899 1.00 89.50 92 GLY A O 1
ATOM 745 N N . SER A 1 93 ? 14.490 -8.098 -12.058 1.00 92.31 93 SER A N 1
ATOM 746 C CA . SER A 1 93 ? 14.298 -6.737 -12.571 1.00 92.31 93 SER A CA 1
ATOM 747 C C . SER A 1 93 ? 14.559 -5.667 -11.509 1.00 92.31 93 SER A C 1
ATOM 749 O O . SER A 1 93 ? 14.503 -5.910 -10.309 1.00 92.31 93 SER A O 1
ATOM 751 N N . ASN A 1 94 ? 14.779 -4.429 -11.954 1.00 92.94 94 ASN A N 1
ATOM 752 C CA . ASN A 1 94 ? 14.912 -3.276 -11.063 1.00 92.94 94 ASN A CA 1
ATOM 753 C C . ASN A 1 94 ? 13.556 -2.647 -10.710 1.00 92.94 94 ASN A C 1
ATOM 755 O O . ASN A 1 94 ? 13.517 -1.600 -10.072 1.00 92.94 94 ASN A O 1
ATOM 759 N N . LYS A 1 95 ? 12.429 -3.225 -11.139 1.00 95.56 95 LYS A N 1
ATOM 760 C CA . LYS A 1 95 ? 11.100 -2.678 -10.843 1.00 95.56 95 LYS A CA 1
ATOM 761 C C . LYS A 1 95 ? 10.747 -2.852 -9.367 1.00 95.56 95 LYS A C 1
ATOM 763 O O . LYS A 1 95 ? 10.918 -3.926 -8.791 1.00 95.56 95 LYS A O 1
ATOM 768 N N . VAL A 1 96 ? 10.186 -1.798 -8.784 1.00 95.94 96 VAL A N 1
ATOM 769 C CA . VAL A 1 96 ? 9.702 -1.775 -7.402 1.00 95.94 96 VAL A CA 1
ATOM 770 C C . VAL A 1 96 ? 8.303 -1.176 -7.349 1.00 95.94 96 VAL A C 1
ATOM 772 O O . VAL A 1 96 ? 7.993 -0.254 -8.102 1.00 95.94 96 VAL A O 1
ATOM 775 N N . VAL A 1 97 ? 7.466 -1.705 -6.461 1.00 97.44 97 VAL A N 1
ATOM 776 C CA . VAL A 1 97 ? 6.156 -1.139 -6.136 1.00 97.44 97 VAL A CA 1
ATOM 777 C C . VAL A 1 97 ? 6.056 -0.970 -4.628 1.00 97.44 97 VAL A C 1
ATOM 779 O O . VAL A 1 97 ? 6.199 -1.946 -3.892 1.00 97.44 97 VAL A O 1
ATOM 782 N N . PHE A 1 98 ? 5.807 0.247 -4.155 1.00 97.06 98 PHE A N 1
ATOM 783 C CA . PHE A 1 98 ? 5.454 0.479 -2.756 1.00 97.06 98 PHE A CA 1
ATOM 784 C C . PHE A 1 98 ? 3.941 0.476 -2.609 1.00 97.06 98 PHE A C 1
ATOM 786 O O . PHE A 1 98 ? 3.227 0.984 -3.472 1.00 97.06 98 PHE A O 1
ATOM 793 N N . VAL A 1 99 ? 3.453 -0.107 -1.518 1.00 97.94 99 VAL A N 1
ATOM 794 C CA . VAL A 1 99 ? 2.031 -0.129 -1.182 1.00 97.94 99 VAL A CA 1
ATOM 795 C C . VAL A 1 99 ? 1.845 0.414 0.218 1.00 97.94 99 VAL A C 1
ATOM 797 O O . VAL A 1 99 ? 2.286 -0.185 1.204 1.00 97.94 99 VAL A O 1
ATOM 800 N N . HIS A 1 100 ? 1.147 1.535 0.293 1.00 97.56 100 HIS A N 1
ATOM 801 C CA . HIS A 1 100 ? 0.792 2.201 1.523 1.00 97.56 100 HIS A CA 1
ATOM 802 C C . HIS A 1 100 ? -0.673 1.899 1.822 1.00 97.56 100 HIS A C 1
ATOM 804 O O . HIS A 1 100 ? -1.540 2.097 0.971 1.00 97.56 100 HIS A O 1
ATOM 810 N N . ILE A 1 101 ? -0.949 1.422 3.030 1.00 96.88 101 ILE A N 1
ATOM 811 C CA . ILE A 1 101 ? -2.310 1.177 3.506 1.00 96.88 101 ILE A CA 1
ATOM 812 C C . ILE A 1 101 ? -2.533 2.077 4.709 1.00 96.88 101 ILE A C 1
ATOM 814 O O . ILE A 1 101 ? -1.822 1.953 5.705 1.00 96.88 101 ILE A O 1
ATOM 818 N N . TYR A 1 102 ? -3.526 2.955 4.620 1.00 95.19 102 TYR A N 1
ATOM 819 C CA . TYR A 1 102 ? -3.864 3.931 5.646 1.00 95.19 102 TYR A CA 1
ATOM 820 C C . TYR A 1 102 ? -5.187 3.582 6.325 1.00 95.19 102 TYR A C 1
ATOM 822 O O . TYR A 1 102 ? -6.172 3.193 5.687 1.00 95.19 102 TYR A O 1
ATOM 830 N N . LYS A 1 103 ? -5.212 3.788 7.640 1.00 93.81 103 LYS A N 1
ATOM 831 C CA . LYS A 1 103 ? -6.407 3.778 8.476 1.00 93.81 103 LYS A CA 1
ATOM 832 C C . LYS A 1 103 ? -6.415 5.035 9.337 1.00 93.81 103 LYS A C 1
ATOM 834 O O . LYS A 1 103 ? -5.592 5.171 10.241 1.00 93.81 103 LYS A O 1
ATOM 839 N N . ALA A 1 104 ? -7.332 5.950 9.070 1.00 92.31 104 ALA A N 1
ATOM 840 C CA . ALA A 1 104 ? -7.566 7.105 9.913 1.00 92.31 104 ALA A CA 1
ATOM 841 C C . ALA A 1 104 ? -8.192 6.654 11.243 1.00 92.31 104 ALA A C 1
ATOM 843 O O . ALA A 1 104 ? -9.191 5.936 11.288 1.00 92.31 104 ALA A O 1
ATOM 844 N N . THR A 1 105 ? -7.581 7.070 12.346 1.00 90.88 105 THR A N 1
ATOM 845 C CA . THR A 1 105 ? -8.098 6.881 13.708 1.00 90.88 105 THR A CA 1
ATOM 846 C C . THR A 1 105 ? -8.840 8.120 14.201 1.00 90.88 105 THR A C 1
ATOM 848 O O . THR A 1 105 ? -9.658 8.024 15.114 1.00 90.88 105 THR A O 1
ATOM 851 N N . LYS A 1 106 ? -8.584 9.278 13.580 1.00 92.12 106 LYS A N 1
ATOM 852 C CA . LYS A 1 106 ? -9.283 10.544 13.811 1.00 92.12 106 LYS A CA 1
ATOM 853 C C . LYS A 1 106 ? -9.269 11.383 12.531 1.00 92.12 106 LYS A C 1
ATOM 855 O O . LYS A 1 106 ? -8.289 11.355 11.794 1.00 92.12 106 LYS A O 1
ATOM 860 N N . GLY A 1 107 ? -10.337 12.144 12.289 1.00 90.69 107 GLY A N 1
ATOM 861 C CA . GLY A 1 107 ? -10.377 13.122 11.196 1.00 90.69 107 GLY A CA 1
ATOM 862 C C . GLY A 1 107 ? -10.535 12.517 9.796 1.00 90.69 107 GLY A C 1
ATOM 863 O O . GLY A 1 107 ? -10.129 13.146 8.827 1.00 90.69 107 GLY A O 1
ATOM 864 N N . THR A 1 108 ? -11.124 11.323 9.662 1.00 90.75 108 THR A N 1
ATOM 865 C CA . THR A 1 108 ? -11.273 10.610 8.376 1.00 90.75 108 THR A CA 1
ATOM 866 C C . THR A 1 108 ? -11.938 11.452 7.288 1.00 90.75 108 THR A C 1
ATOM 868 O O . THR A 1 108 ? -11.441 11.496 6.168 1.00 90.75 108 THR A O 1
ATOM 871 N N . GLU A 1 109 ? -13.017 12.169 7.611 1.00 90.50 109 GLU A N 1
ATOM 872 C CA . GLU A 1 109 ? -13.702 13.037 6.640 1.00 90.50 109 GLU A CA 1
ATOM 873 C C . GLU A 1 109 ? -12.824 14.208 6.192 1.00 90.50 109 GLU A C 1
ATOM 875 O O . GLU A 1 109 ? -12.825 14.577 5.021 1.00 90.50 109 GLU A O 1
ATOM 880 N N . ILE A 1 110 ? -12.023 14.765 7.103 1.00 89.44 110 ILE A N 1
ATOM 881 C CA . ILE A 1 110 ? -11.068 15.827 6.775 1.00 89.44 110 ILE A CA 1
ATOM 882 C C . ILE A 1 110 ? -9.994 15.258 5.851 1.00 89.44 110 ILE A C 1
ATOM 884 O O . ILE A 1 110 ? -9.741 15.829 4.796 1.00 89.44 110 ILE A O 1
ATOM 888 N N . PHE A 1 111 ? -9.429 14.097 6.192 1.00 87.06 111 PHE A N 1
ATOM 889 C CA . PHE A 1 111 ? -8.433 13.412 5.370 1.00 87.06 111 PHE A CA 1
ATOM 890 C C . PHE A 1 111 ? -8.962 13.119 3.956 1.00 87.06 111 PHE A C 1
ATOM 892 O O . PHE A 1 111 ? -8.288 13.400 2.963 1.00 87.06 111 PHE A O 1
ATOM 899 N N . LYS A 1 112 ? -10.211 12.652 3.859 1.00 89.12 112 LYS A N 1
ATOM 900 C CA . LYS A 1 112 ? -10.923 12.425 2.597 1.00 89.12 112 LYS A CA 1
ATOM 901 C C . LYS A 1 112 ? -11.115 13.684 1.780 1.00 89.12 112 LYS A C 1
ATOM 903 O O . LYS A 1 112 ? -10.767 13.696 0.600 1.00 89.12 112 LYS A O 1
ATOM 908 N N . ASN A 1 113 ? -11.618 14.740 2.402 1.00 87.25 113 ASN A N 1
ATOM 909 C CA . ASN A 1 113 ? -11.866 16.000 1.720 1.00 87.25 113 ASN A CA 1
ATOM 910 C C . ASN A 1 113 ? -10.566 16.665 1.260 1.00 87.25 113 ASN A C 1
ATOM 912 O O . ASN A 1 113 ? -10.523 17.191 0.153 1.00 87.25 113 ASN A O 1
ATOM 916 N N . VAL A 1 114 ? -9.499 16.609 2.060 1.00 83.44 114 VAL A N 1
ATOM 917 C CA . VAL A 1 114 ? -8.179 17.130 1.676 1.00 83.44 114 VAL A CA 1
ATOM 918 C C . VAL A 1 114 ? -7.672 16.411 0.427 1.00 83.44 114 VAL A C 1
ATOM 920 O O . VAL A 1 114 ? -7.378 17.063 -0.572 1.00 83.44 114 VAL A O 1
ATOM 923 N N . LEU A 1 115 ? -7.649 15.074 0.430 1.00 82.25 115 LEU A N 1
ATOM 924 C CA . LEU A 1 115 ? -7.154 14.308 -0.717 1.00 82.25 115 LEU A CA 1
ATOM 925 C C . LEU A 1 115 ? -8.017 14.486 -1.974 1.00 82.25 115 LEU A C 1
ATOM 927 O O . LEU A 1 115 ? -7.469 14.657 -3.059 1.00 82.25 115 LEU A O 1
ATOM 931 N N . LEU A 1 116 ? -9.348 14.474 -1.852 1.00 82.12 116 LEU A N 1
ATOM 932 C CA . LEU A 1 116 ? -10.243 14.616 -3.008 1.00 82.12 116 LEU A CA 1
ATOM 933 C C . LEU A 1 116 ? -10.250 16.029 -3.605 1.00 82.12 116 LEU A C 1
ATOM 935 O O . LEU A 1 116 ? -10.441 16.166 -4.809 1.00 82.12 116 LEU A O 1
ATOM 939 N N . ASN A 1 117 ? -10.049 17.069 -2.792 1.00 80.75 117 ASN A N 1
ATOM 940 C CA . ASN A 1 117 ? -10.066 18.453 -3.275 1.00 80.75 117 ASN A CA 1
ATOM 941 C C . ASN A 1 117 ? -8.711 18.914 -3.820 1.00 80.75 117 ASN A C 1
ATOM 943 O O . ASN A 1 117 ? -8.667 19.823 -4.646 1.00 80.75 117 ASN A O 1
ATOM 947 N N . MET A 1 118 ? -7.608 18.328 -3.351 1.00 73.62 118 MET A N 1
ATOM 948 C CA . MET A 1 118 ? -6.266 18.731 -3.780 1.00 73.62 118 MET A CA 1
ATOM 949 C C . MET A 1 118 ? -5.783 17.994 -5.027 1.00 73.62 118 MET A C 1
ATOM 951 O O . MET A 1 118 ? -4.882 18.483 -5.707 1.00 73.62 118 MET A O 1
ATOM 955 N N . LEU A 1 119 ? -6.348 16.824 -5.323 1.00 81.00 119 LEU A N 1
ATOM 956 C CA . LEU A 1 119 ? -5.799 15.910 -6.314 1.00 81.00 119 LEU A CA 1
ATOM 957 C C . LEU A 1 119 ? -6.800 15.628 -7.430 1.00 81.00 119 LEU A C 1
ATOM 959 O O . LEU A 1 119 ? -8.004 15.513 -7.211 1.00 81.00 119 LEU A O 1
ATOM 963 N N . SER A 1 120 ? -6.287 15.488 -8.652 1.00 75.25 120 SER A N 1
ATOM 964 C CA . SER A 1 120 ? -7.130 15.127 -9.790 1.00 75.25 120 SER A CA 1
ATOM 965 C C . SER A 1 120 ? -7.540 13.656 -9.708 1.00 75.25 120 SER A C 1
ATOM 967 O O . SER A 1 120 ? -6.731 12.781 -9.376 1.00 75.25 120 SER A O 1
ATOM 969 N N . SER A 1 121 ? -8.814 13.395 -10.012 1.00 83.31 121 SER A N 1
ATOM 970 C CA . SER A 1 121 ? -9.300 12.038 -10.239 1.00 83.31 121 SER A CA 1
ATOM 971 C C . SER A 1 121 ? -9.106 11.656 -11.703 1.00 83.31 121 SER A C 1
ATOM 973 O O . SER A 1 121 ? -9.296 12.467 -12.611 1.00 83.31 121 SER A O 1
ATOM 975 N N . GLU A 1 122 ? -8.727 10.409 -11.938 1.00 87.88 122 GLU A N 1
ATOM 976 C CA . GLU A 1 122 ? -8.657 9.821 -13.269 1.00 87.88 122 GLU A CA 1
ATOM 977 C C . GLU A 1 122 ? -9.221 8.400 -13.252 1.00 87.88 122 GLU A C 1
ATOM 979 O O . GLU A 1 122 ? -9.401 7.786 -12.197 1.00 87.88 122 GLU A O 1
ATOM 984 N N . LYS A 1 123 ? -9.522 7.875 -14.440 1.00 85.94 123 LYS A N 1
ATOM 985 C CA . LYS A 1 123 ? -9.989 6.499 -14.575 1.00 85.94 123 LYS A CA 1
ATOM 986 C C . LYS A 1 123 ? -8.819 5.535 -14.678 1.00 85.94 123 LYS A C 1
ATOM 988 O O . LYS A 1 123 ? -7.933 5.715 -15.511 1.00 85.94 123 LYS A O 1
ATOM 993 N N . PHE A 1 124 ? -8.894 4.470 -13.893 1.00 83.81 124 PHE A N 1
ATOM 994 C CA . PHE A 1 124 ? -8.052 3.293 -14.016 1.00 83.81 124 PHE A CA 1
ATOM 995 C C . PHE A 1 124 ? -8.944 2.058 -14.176 1.00 83.81 124 PHE A C 1
ATOM 997 O O . PHE A 1 124 ? -9.582 1.597 -13.227 1.00 83.81 124 PHE A O 1
ATOM 1004 N N . GLY A 1 125 ? -9.055 1.568 -15.414 1.00 83.19 125 GLY A N 1
ATOM 1005 C CA . GLY A 1 125 ? -10.099 0.612 -15.783 1.00 83.19 125 GLY A CA 1
ATOM 1006 C C . GLY A 1 125 ? -11.492 1.208 -15.550 1.00 83.19 125 GLY A C 1
ATOM 1007 O O . GLY A 1 125 ? -11.810 2.286 -16.055 1.00 83.19 125 GLY A O 1
ATOM 1008 N N . GLU A 1 126 ? -12.315 0.516 -14.763 1.00 85.25 126 GLU A N 1
ATOM 1009 C CA . GLU A 1 126 ? -13.657 0.981 -14.380 1.00 85.25 126 GLU A CA 1
ATOM 1010 C C . GLU A 1 126 ? -13.665 1.871 -13.130 1.00 85.25 126 GLU A C 1
ATOM 1012 O O . GLU A 1 126 ? -14.695 2.458 -12.795 1.00 85.25 126 GLU A O 1
ATOM 1017 N N . TYR A 1 127 ? -12.532 1.988 -12.436 1.00 88.44 127 TYR A N 1
ATOM 1018 C CA . TYR A 1 127 ? -12.461 2.672 -11.156 1.00 88.44 127 TYR A CA 1
ATOM 1019 C C . TYR A 1 127 ? -11.999 4.123 -11.279 1.00 88.44 127 TYR A C 1
ATOM 1021 O O . TYR A 1 127 ?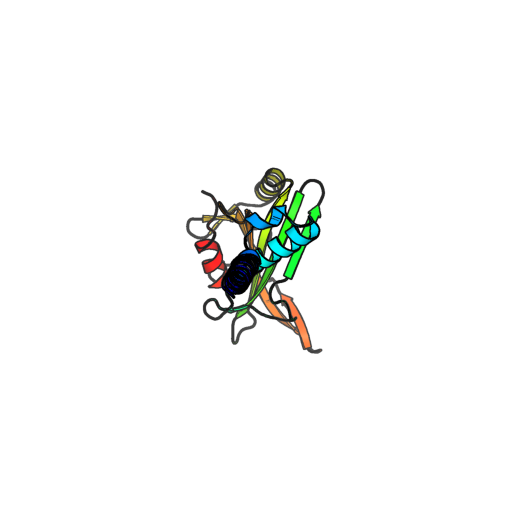 -11.142 4.454 -12.098 1.00 88.44 127 TYR A O 1
ATOM 1029 N N . ASN A 1 128 ? -12.528 4.979 -10.402 1.00 87.25 128 ASN A N 1
ATOM 1030 C CA . ASN A 1 128 ? -11.989 6.317 -10.183 1.00 87.25 128 ASN A CA 1
ATOM 1031 C C . ASN A 1 128 ? -10.866 6.231 -9.151 1.00 87.25 128 ASN A C 1
ATOM 1033 O O . ASN A 1 128 ? -11.081 5.788 -8.020 1.00 87.25 128 ASN A O 1
ATOM 1037 N N . VAL A 1 129 ? -9.677 6.662 -9.551 1.00 91.88 129 VAL A N 1
ATOM 1038 C CA . VAL A 1 129 ? -8.491 6.726 -8.700 1.00 91.88 129 VAL A CA 1
ATOM 1039 C C . VAL A 1 129 ? -7.999 8.163 -8.618 1.00 91.88 129 VAL A C 1
ATOM 1041 O O . VAL A 1 129 ? -8.327 9.010 -9.446 1.00 91.88 129 VAL A O 1
ATOM 1044 N N . ILE A 1 130 ? -7.215 8.435 -7.591 1.00 92.38 130 ILE A N 1
ATOM 1045 C CA . ILE A 1 130 ? -6.555 9.701 -7.327 1.00 92.38 130 ILE A CA 1
ATOM 1046 C C . ILE A 1 130 ? -5.082 9.544 -7.688 1.00 92.38 130 ILE A C 1
ATOM 1048 O O . ILE A 1 130 ? -4.479 8.498 -7.436 1.00 92.38 130 ILE A O 1
ATOM 1052 N N . ARG A 1 131 ? -4.485 10.593 -8.249 1.00 90.81 131 ARG A N 1
ATOM 1053 C CA . ARG A 1 131 ? -3.058 10.615 -8.569 1.00 90.81 131 ARG A CA 1
ATOM 1054 C C . ARG A 1 131 ? -2.358 11.750 -7.819 1.00 90.81 131 ARG A C 1
ATOM 1056 O O . ARG A 1 131 ? -2.354 12.868 -8.335 1.00 90.81 131 ARG A O 1
ATOM 1063 N N . PRO A 1 132 ? -1.795 11.491 -6.619 1.00 89.50 132 PRO A N 1
ATOM 1064 C CA . PRO A 1 132 ? -1.067 12.520 -5.882 1.00 89.50 132 PRO A CA 1
ATOM 1065 C C . PRO A 1 132 ? 0.190 12.957 -6.633 1.00 89.50 132 PRO A C 1
ATOM 1067 O O . PRO A 1 132 ? 0.365 14.139 -6.915 1.00 89.50 132 PRO A O 1
ATOM 1070 N N . GLU A 1 133 ? 0.991 11.988 -7.077 1.00 91.00 133 GLU A N 1
ATOM 1071 C CA . GLU A 1 133 ? 2.116 12.218 -7.977 1.00 91.00 133 GLU A CA 1
ATOM 1072 C C . GLU A 1 133 ? 2.053 11.351 -9.238 1.00 91.00 133 GLU A C 1
ATOM 1074 O O . GLU A 1 133 ? 1.362 10.335 -9.311 1.00 91.00 133 GLU A O 1
ATOM 1079 N N . ARG A 1 134 ? 2.816 11.727 -10.277 1.00 92.50 134 ARG A N 1
ATOM 1080 C CA . ARG A 1 134 ? 2.820 11.017 -11.572 1.00 92.50 134 ARG A CA 1
ATOM 1081 C C . ARG A 1 134 ? 3.080 9.514 -11.417 1.00 92.50 134 ARG A C 1
ATOM 1083 O O . ARG A 1 134 ? 2.526 8.717 -12.168 1.00 92.50 134 ARG A O 1
ATOM 1090 N N . HIS A 1 135 ? 3.911 9.127 -10.466 1.00 95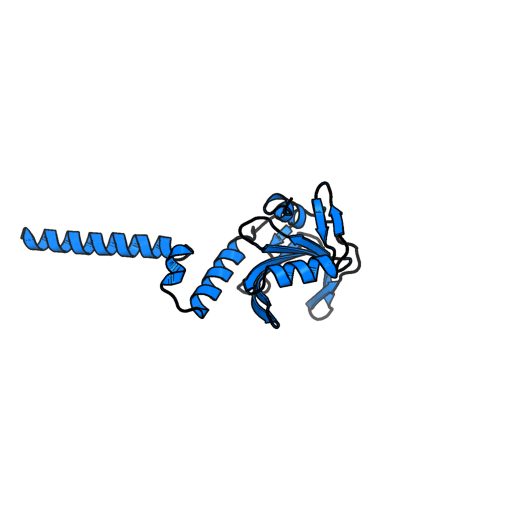.00 135 HIS A N 1
ATOM 1091 C CA . HIS A 1 135 ? 4.345 7.755 -10.236 1.00 95.00 135 HIS A CA 1
ATOM 1092 C C . HIS A 1 135 ? 3.521 7.040 -9.147 1.00 95.00 135 HIS A C 1
ATOM 1094 O O . HIS A 1 135 ? 3.911 5.978 -8.668 1.00 95.00 135 HIS A O 1
ATOM 1100 N N . GLU A 1 136 ? 2.366 7.603 -8.789 1.00 95.38 136 GLU A N 1
ATOM 1101 C CA . GLU A 1 136 ? 1.485 7.106 -7.739 1.00 95.38 136 GLU A CA 1
ATOM 1102 C C . GLU A 1 136 ? 0.053 6.886 -8.236 1.00 95.38 136 GLU A C 1
ATOM 1104 O O . GLU A 1 136 ? -0.402 7.539 -9.174 1.00 95.38 136 GLU A O 1
ATOM 1109 N N . ILE A 1 137 ? -0.663 5.957 -7.606 1.00 95.06 137 ILE A N 1
ATOM 1110 C CA . ILE A 1 137 ? -2.093 5.699 -7.805 1.00 95.06 137 ILE A CA 1
ATOM 1111 C C . ILE A 1 137 ? -2.697 5.410 -6.438 1.00 95.06 137 ILE A C 1
ATOM 1113 O O . ILE A 1 137 ? -2.304 4.431 -5.802 1.00 95.06 137 ILE A O 1
ATO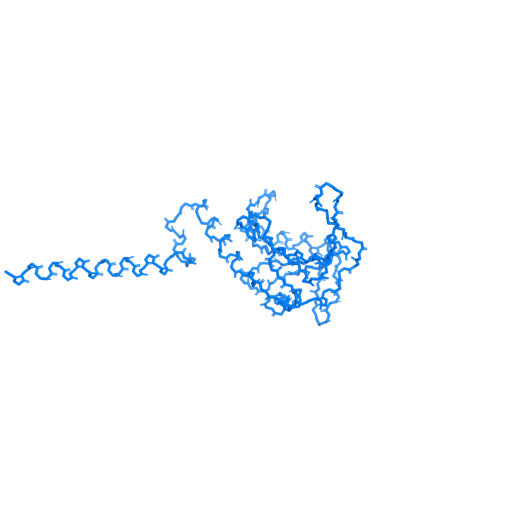M 1117 N N . GLY A 1 138 ? -3.651 6.224 -6.000 1.00 95.31 138 GLY A N 1
ATOM 1118 C CA . GLY A 1 138 ? -4.331 6.045 -4.724 1.00 95.31 138 GLY A CA 1
ATOM 1119 C C . GLY A 1 138 ? -5.847 6.049 -4.834 1.00 95.31 138 GLY A C 1
ATOM 1120 O O . GLY A 1 138 ? -6.412 6.525 -5.812 1.00 95.31 138 GLY A O 1
ATOM 1121 N N . TRP A 1 139 ? -6.532 5.481 -3.848 1.00 94.31 139 TRP A N 1
ATOM 1122 C CA . TRP A 1 139 ? -7.991 5.442 -3.826 1.00 94.31 139 TRP A CA 1
ATOM 1123 C C . TRP A 1 139 ? -8.552 5.239 -2.423 1.00 94.31 139 TRP A C 1
ATOM 1125 O O . TRP A 1 139 ? -7.957 4.581 -1.566 1.00 94.31 139 TRP A O 1
ATOM 1135 N N . TRP A 1 140 ? -9.744 5.795 -2.216 1.00 92.25 140 TRP A N 1
ATOM 1136 C CA . TRP A 1 140 ? -10.539 5.573 -1.014 1.00 92.25 140 TRP A CA 1
ATOM 1137 C C . TRP A 1 140 ? -11.197 4.208 -1.062 1.00 92.25 140 TRP A C 1
ATOM 1139 O O . TRP A 1 140 ? -11.905 3.886 -2.014 1.00 92.25 140 TRP A O 1
ATOM 1149 N N . VAL A 1 141 ? -10.985 3.419 -0.020 1.00 91.38 141 VAL A N 1
ATOM 1150 C CA . VAL A 1 141 ? -11.510 2.065 0.099 1.00 91.38 141 VAL A CA 1
ATOM 1151 C C . VAL A 1 141 ? -12.837 2.104 0.853 1.00 91.38 141 VAL A C 1
ATOM 1153 O O . VAL A 1 141 ? -12.987 2.796 1.854 1.00 91.38 141 VAL A O 1
ATOM 1156 N N . GLY A 1 142 ? -13.819 1.330 0.392 1.00 73.31 142 GLY A N 1
ATOM 1157 C CA . GLY A 1 142 ? -15.130 1.224 1.046 1.00 73.31 142 GLY A CA 1
ATOM 1158 C C . GLY A 1 142 ? -15.206 0.205 2.195 1.00 73.31 142 GLY A C 1
ATOM 1159 O O . GLY A 1 142 ? -16.271 -0.369 2.398 1.00 73.31 142 GLY A O 1
ATOM 1160 N N . SER A 1 143 ? -14.096 -0.127 2.872 1.00 76.31 143 SER A N 1
ATOM 1161 C CA . SER A 1 143 ? -14.026 -1.293 3.778 1.00 76.31 143 SER A CA 1
ATOM 1162 C C . SER A 1 143 ? -13.060 -1.127 4.972 1.00 76.31 143 SER A C 1
ATOM 1164 O O . SER A 1 143 ? -12.979 -0.063 5.575 1.00 76.31 143 SER A O 1
ATOM 1166 N N . ASN A 1 144 ? -12.368 -2.202 5.379 1.00 82.06 144 ASN A N 1
ATOM 1167 C CA . ASN A 1 144 ? -11.615 -2.325 6.638 1.00 82.06 144 ASN A CA 1
ATOM 1168 C C . ASN A 1 144 ? -10.402 -1.382 6.747 1.00 82.06 144 ASN A C 1
ATOM 1170 O O . ASN A 1 144 ? -9.888 -1.166 7.842 1.00 82.06 144 ASN A O 1
ATOM 1174 N N . VAL A 1 145 ? -9.965 -0.799 5.635 1.00 91.25 145 VAL A N 1
ATOM 1175 C CA . VAL A 1 145 ? -8.938 0.247 5.543 1.00 91.25 145 VAL A CA 1
ATOM 1176 C C . VAL A 1 145 ? -9.551 1.444 4.831 1.00 91.25 145 VAL A C 1
ATOM 1178 O O . VAL A 1 145 ? -10.551 1.275 4.137 1.00 91.25 145 VAL A O 1
ATOM 1181 N N . ASP A 1 146 ? -8.979 2.631 5.002 1.00 92.62 146 ASP A N 1
ATOM 1182 C CA . ASP A 1 146 ? -9.620 3.849 4.500 1.00 92.62 146 ASP A CA 1
ATOM 1183 C C . ASP A 1 146 ? -9.033 4.282 3.157 1.00 92.62 146 ASP A C 1
ATOM 1185 O O . ASP A 1 146 ? -9.771 4.634 2.242 1.00 92.62 146 ASP A O 1
ATOM 1189 N N . TYR A 1 147 ? -7.712 4.200 2.997 1.00 94.56 147 TYR A N 1
ATOM 1190 C CA . TYR A 1 147 ? -7.036 4.647 1.783 1.00 94.56 147 TYR A CA 1
ATOM 1191 C C . TYR A 1 147 ? -5.869 3.725 1.437 1.00 94.56 147 TYR A C 1
ATOM 1193 O O . TYR A 1 147 ? -5.127 3.285 2.319 1.00 94.56 147 TYR A O 1
ATOM 1201 N N . ILE A 1 148 ? -5.709 3.427 0.151 1.00 96.44 148 ILE A N 1
ATOM 1202 C CA . ILE A 1 148 ? -4.551 2.706 -0.377 1.00 96.44 148 ILE A CA 1
ATOM 1203 C C . ILE A 1 148 ? -3.867 3.588 -1.407 1.00 96.44 148 ILE A C 1
ATOM 1205 O O . ILE A 1 148 ? -4.533 4.228 -2.215 1.00 96.44 148 ILE A O 1
ATOM 1209 N N . LEU A 1 149 ? -2.538 3.589 -1.380 1.00 96.31 149 LEU A N 1
ATOM 1210 C CA . LEU A 1 149 ? -1.680 4.238 -2.361 1.00 96.31 149 LEU A CA 1
ATOM 1211 C C . LEU A 1 149 ? -0.642 3.232 -2.845 1.00 96.31 149 LEU A C 1
ATOM 1213 O O . LEU A 1 149 ? 0.015 2.566 -2.046 1.00 96.31 149 LEU A O 1
ATOM 1217 N N . THR A 1 150 ? -0.489 3.127 -4.157 1.00 97.38 150 THR A N 1
ATOM 1218 C CA . THR A 1 150 ? 0.576 2.356 -4.795 1.00 97.38 150 THR A CA 1
ATOM 1219 C C . THR A 1 150 ? 1.511 3.292 -5.539 1.00 97.38 150 THR A C 1
ATOM 1221 O O . THR A 1 150 ? 1.056 4.239 -6.177 1.00 97.38 150 THR A O 1
ATOM 1224 N N . GLN A 1 151 ? 2.809 3.025 -5.457 1.00 97.25 151 GLN A N 1
ATOM 1225 C CA . GLN A 1 151 ? 3.858 3.847 -6.047 1.00 97.25 151 GLN A CA 1
ATOM 1226 C C . GLN A 1 151 ? 4.761 2.961 -6.905 1.00 97.25 151 GLN A C 1
ATOM 1228 O O . GLN A 1 151 ? 5.374 2.027 -6.389 1.00 97.25 151 GLN A O 1
ATOM 1233 N N . GLU A 1 152 ? 4.845 3.232 -8.207 1.00 96.88 152 GLU A N 1
ATOM 1234 C CA . GLU A 1 152 ? 5.681 2.465 -9.140 1.00 96.88 152 GLU A CA 1
ATOM 1235 C C . GLU A 1 152 ? 7.030 3.158 -9.345 1.00 96.88 152 GLU A C 1
ATOM 1237 O O . GLU A 1 152 ? 7.098 4.341 -9.680 1.00 96.88 152 GLU A O 1
ATOM 1242 N N . GLY A 1 153 ? 8.121 2.412 -9.189 1.00 96.06 153 GLY A N 1
ATOM 1243 C CA . GLY A 1 153 ? 9.469 2.952 -9.309 1.00 96.06 153 GLY A CA 1
ATOM 1244 C C . GLY A 1 153 ? 10.479 1.965 -9.876 1.00 96.06 153 GLY A C 1
ATOM 1245 O O . GLY A 1 153 ? 10.170 0.845 -10.294 1.00 96.06 153 GLY A O 1
ATOM 1246 N N . THR A 1 154 ? 11.734 2.399 -9.896 1.00 95.38 154 THR A N 1
ATOM 1247 C CA . THR A 1 154 ? 12.882 1.577 -10.285 1.00 95.38 154 THR A CA 1
ATOM 1248 C C . THR A 1 154 ? 13.995 1.724 -9.256 1.00 95.38 154 THR A C 1
ATOM 1250 O O . THR A 1 154 ? 14.392 2.844 -8.939 1.00 95.38 154 THR A O 1
ATOM 1253 N N . VAL A 1 155 ? 14.508 0.605 -8.754 1.00 92.75 155 VAL A N 1
ATOM 1254 C CA . VAL A 1 155 ? 15.684 0.554 -7.884 1.00 92.75 155 VAL A CA 1
ATOM 1255 C C . VAL A 1 155 ? 16.920 0.913 -8.704 1.00 92.75 155 VAL A C 1
ATOM 1257 O O . VAL A 1 155 ? 17.170 0.340 -9.766 1.00 92.75 155 VAL A O 1
ATOM 1260 N N . LYS A 1 156 ? 17.703 1.865 -8.207 1.00 91.38 156 LYS A N 1
ATOM 1261 C CA . LYS A 1 156 ? 19.039 2.187 -8.698 1.00 91.38 156 LYS A CA 1
ATOM 1262 C C . LYS A 1 156 ? 20.051 1.694 -7.678 1.00 91.38 156 LYS A C 1
ATOM 1264 O O . LYS A 1 156 ? 19.925 1.983 -6.493 1.00 91.38 156 LYS A O 1
ATOM 1269 N N . PHE A 1 157 ? 21.030 0.940 -8.155 1.00 86.75 157 PHE A N 1
ATOM 1270 C CA . PHE A 1 157 ? 22.139 0.472 -7.337 1.00 86.75 157 PHE A CA 1
ATOM 1271 C C . PHE A 1 157 ? 23.291 1.461 -7.467 1.00 86.75 157 PHE A C 1
ATOM 1273 O O . PHE A 1 157 ? 23.709 1.792 -8.579 1.00 86.75 157 PHE A O 1
ATOM 1280 N N . GLU A 1 158 ? 23.753 1.957 -6.329 1.00 86.88 158 GLU A N 1
ATOM 1281 C CA . GLU A 1 158 ? 24.872 2.885 -6.229 1.00 86.88 158 GLU A CA 1
ATOM 1282 C C . GLU A 1 158 ? 26.191 2.109 -6.121 1.00 86.88 158 GLU A C 1
ATOM 1284 O O . GLU A 1 158 ? 26.216 0.913 -5.822 1.00 86.88 158 GLU A O 1
ATOM 1289 N N . ILE A 1 159 ? 27.304 2.779 -6.426 1.00 87.50 159 ILE A N 1
ATOM 1290 C CA . ILE A 1 159 ? 28.635 2.148 -6.515 1.00 87.50 159 ILE A CA 1
ATOM 1291 C C . ILE A 1 159 ? 29.086 1.575 -5.160 1.00 87.50 159 ILE A C 1
ATOM 1293 O O . ILE A 1 159 ? 29.830 0.600 -5.119 1.00 87.50 159 ILE A O 1
ATOM 1297 N N . ASP A 1 160 ? 28.620 2.156 -4.058 1.00 87.25 160 ASP A N 1
ATOM 1298 C CA . ASP A 1 160 ? 28.907 1.738 -2.684 1.00 87.25 160 ASP A CA 1
ATOM 1299 C C . ASP A 1 160 ? 28.013 0.585 -2.187 1.00 87.25 160 ASP A C 1
ATOM 1301 O O . ASP A 1 160 ? 28.116 0.171 -1.032 1.00 87.25 160 ASP A O 1
ATOM 1305 N N . GLY A 1 161 ? 27.139 0.048 -3.045 1.00 79.31 161 GLY A N 1
ATOM 1306 C CA . GLY A 1 161 ? 26.139 -0.952 -2.668 1.00 79.31 161 GLY A CA 1
ATOM 1307 C C . GLY A 1 161 ? 24.865 -0.351 -2.066 1.00 79.31 161 GLY A C 1
ATOM 1308 O O . GLY A 1 161 ? 23.958 -1.101 -1.689 1.00 79.31 161 GLY A O 1
ATOM 1309 N N . GLY A 1 162 ? 24.768 0.980 -2.009 1.00 85.12 162 GLY A N 1
ATOM 1310 C CA . GLY A 1 162 ? 23.556 1.710 -1.683 1.00 85.12 162 GLY A CA 1
ATOM 1311 C C . GLY A 1 162 ? 22.444 1.469 -2.702 1.00 85.12 162 GLY A C 1
ATOM 1312 O O . GLY A 1 162 ? 22.659 1.022 -3.834 1.00 85.12 162 GLY A O 1
ATOM 1313 N N . GLN A 1 163 ? 21.213 1.742 -2.282 1.00 86.38 163 GLN A N 1
ATOM 1314 C CA . GLN A 1 163 ? 20.042 1.641 -3.142 1.00 86.38 163 GLN A CA 1
ATOM 1315 C C . GLN A 1 163 ? 19.234 2.924 -3.047 1.00 86.38 163 GLN A C 1
ATOM 1317 O O . GLN A 1 163 ? 18.790 3.302 -1.964 1.00 86.38 163 GLN A O 1
ATOM 1322 N N . SER A 1 164 ? 18.986 3.546 -4.193 1.00 88.25 164 SER A N 1
ATOM 1323 C CA . SER A 1 164 ? 18.056 4.662 -4.328 1.00 88.25 164 SER A CA 1
ATOM 1324 C C . SER A 1 164 ? 16.860 4.268 -5.186 1.00 88.25 164 SER A C 1
ATOM 1326 O O . SER A 1 164 ? 16.889 3.300 -5.948 1.00 88.25 164 SER A O 1
ATOM 1328 N N . MET A 1 165 ? 15.763 5.008 -5.040 1.00 90.44 165 MET A N 1
ATOM 1329 C CA . MET A 1 165 ? 14.543 4.793 -5.815 1.00 90.44 165 MET A CA 1
ATOM 1330 C C . MET A 1 165 ? 14.406 5.890 -6.865 1.00 90.44 165 MET A C 1
ATOM 1332 O O . MET A 1 165 ? 14.616 7.069 -6.587 1.00 90.44 165 MET A O 1
ATOM 1336 N N . SER A 1 166 ? 14.056 5.500 -8.086 1.00 91.88 166 SER A N 1
ATOM 1337 C CA . SER A 1 166 ? 13.830 6.408 -9.205 1.00 91.88 166 SER A CA 1
ATOM 1338 C C . SER A 1 166 ? 12.373 6.366 -9.643 1.00 91.88 166 SER A C 1
ATOM 1340 O O . SER A 1 166 ? 11.857 5.300 -9.980 1.00 91.88 166 SER A O 1
ATOM 1342 N N . TYR A 1 167 ? 11.753 7.540 -9.744 1.00 92.12 167 TYR A N 1
ATOM 1343 C CA . TYR A 1 167 ? 10.328 7.709 -10.044 1.00 92.12 167 TYR A CA 1
ATOM 1344 C C . TYR A 1 167 ? 10.103 8.521 -11.326 1.00 92.12 167 TYR A C 1
ATOM 1346 O O . TYR A 1 167 ? 9.541 9.612 -11.323 1.00 92.12 167 TYR A O 1
ATOM 1354 N N . ILE A 1 168 ? 10.627 8.019 -12.447 1.00 87.69 168 ILE A N 1
ATOM 1355 C CA . ILE A 1 168 ? 10.634 8.762 -13.722 1.00 87.69 168 ILE A CA 1
ATOM 1356 C C . ILE A 1 168 ? 9.310 8.589 -14.483 1.00 87.69 168 ILE A C 1
ATOM 1358 O O . ILE A 1 168 ? 8.833 9.510 -15.152 1.00 87.69 168 ILE A O 1
ATOM 1362 N N . ASN A 1 169 ? 8.720 7.397 -14.402 1.00 90.81 169 ASN A N 1
ATOM 1363 C CA . ASN A 1 169 ? 7.593 7.001 -15.237 1.00 90.81 169 ASN A CA 1
ATOM 1364 C C . ASN A 1 169 ? 6.251 7.235 -14.540 1.00 90.81 169 ASN A C 1
ATOM 1366 O O . ASN A 1 169 ? 6.159 7.229 -13.315 1.00 90.81 169 ASN A O 1
ATOM 1370 N N . LYS A 1 170 ? 5.197 7.429 -15.346 1.00 93.06 170 LYS A N 1
ATOM 1371 C CA . LYS A 1 170 ? 3.823 7.429 -14.830 1.00 93.06 170 LYS A CA 1
ATOM 1372 C C . LYS A 1 170 ? 3.493 6.030 -14.322 1.00 93.06 170 LYS A C 1
ATOM 1374 O O . LYS A 1 170 ? 3.744 5.075 -15.053 1.00 93.06 170 LYS A O 1
ATOM 1379 N N . ALA A 1 171 ? 2.918 5.925 -13.124 1.00 93.62 171 ALA A N 1
ATOM 1380 C CA . ALA A 1 171 ? 2.444 4.639 -12.632 1.00 93.62 171 ALA A CA 1
ATOM 1381 C C . ALA A 1 171 ? 1.293 4.155 -13.513 1.00 93.62 171 ALA A C 1
ATOM 1383 O O . ALA A 1 171 ? 0.308 4.878 -13.710 1.00 93.62 171 ALA A O 1
ATOM 1384 N N . THR A 1 172 ? 1.457 2.952 -14.045 1.00 93.50 172 THR A N 1
ATOM 1385 C CA . THR A 1 172 ? 0.519 2.314 -14.970 1.00 93.50 172 THR A CA 1
ATOM 1386 C 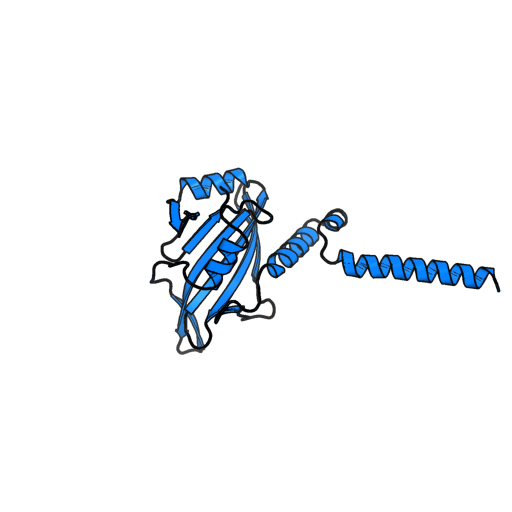C . THR A 1 172 ? -0.621 1.638 -14.230 1.00 93.50 172 THR A C 1
ATOM 1388 O O . THR A 1 172 ? -1.738 1.660 -14.718 1.00 93.50 172 THR A O 1
ATOM 1391 N N . GLY A 1 173 ? -0.351 1.069 -13.054 1.00 93.19 173 GLY A N 1
ATOM 1392 C CA . GLY A 1 173 ? -1.272 0.243 -12.282 1.00 93.19 173 GLY A CA 1
ATOM 1393 C C . GLY A 1 173 ? -1.427 -1.180 -12.820 1.00 93.19 173 GLY A C 1
ATOM 1394 O O . GLY A 1 173 ? -2.097 -1.994 -12.192 1.00 93.19 173 GLY A O 1
ATOM 1395 N N . GLU A 1 174 ? -0.812 -1.511 -13.957 1.00 94.44 174 GLU A N 1
ATOM 1396 C CA . GLU A 1 174 ? -0.962 -2.804 -14.643 1.00 94.44 174 GLU A CA 1
ATOM 1397 C C . GLU A 1 174 ? -0.153 -3.930 -13.985 1.00 94.44 174 GLU A C 1
ATOM 1399 O O . GLU A 1 174 ? -0.344 -5.107 -14.285 1.00 94.44 174 GLU A O 1
ATOM 1404 N N . ASN A 1 175 ? 0.755 -3.585 -13.073 1.00 95.12 175 ASN A N 1
ATOM 1405 C CA . ASN A 1 175 ? 1.568 -4.564 -12.371 1.00 95.12 175 ASN A CA 1
ATOM 1406 C C . ASN A 1 175 ? 0.705 -5.450 -11.426 1.00 95.12 175 ASN A C 1
ATOM 1408 O O . ASN A 1 175 ? -0.290 -4.970 -10.870 1.00 95.12 175 ASN A O 1
ATOM 1412 N N . PRO A 1 176 ? 1.096 -6.716 -11.170 1.00 97.12 176 PRO A N 1
ATOM 1413 C CA . PRO A 1 176 ? 0.329 -7.638 -10.323 1.00 97.12 176 PRO A CA 1
ATOM 1414 C C . PRO A 1 176 ? 0.055 -7.136 -8.899 1.00 97.12 176 PRO A C 1
ATOM 1416 O O . PRO A 1 176 ? -0.967 -7.491 -8.316 1.00 97.12 176 PRO A O 1
ATOM 1419 N N . VAL A 1 177 ? 0.941 -6.306 -8.339 1.00 97.88 177 VAL A N 1
ATOM 1420 C CA . VAL A 1 177 ? 0.797 -5.755 -6.985 1.00 97.88 177 VAL A CA 1
ATOM 1421 C C . VAL A 1 177 ? -0.374 -4.777 -6.942 1.00 97.88 177 VAL A C 1
ATOM 1423 O O . VAL A 1 177 ? -1.302 -4.962 -6.154 1.00 97.88 177 VAL A O 1
ATOM 1426 N N . THR A 1 178 ? -0.387 -3.764 -7.813 1.00 96.88 178 THR A N 1
ATOM 1427 C CA . THR A 1 178 ? -1.488 -2.789 -7.866 1.00 96.88 178 THR A CA 1
ATOM 1428 C C . THR A 1 178 ? -2.806 -3.468 -8.237 1.00 96.88 178 THR A C 1
ATOM 1430 O O . THR A 1 178 ? -3.820 -3.202 -7.590 1.00 96.88 178 THR A O 1
ATOM 1433 N N . GLN A 1 179 ? -2.789 -4.402 -9.196 1.00 96.44 179 GLN A N 1
ATOM 1434 C CA . GLN A 1 179 ? -3.970 -5.188 -9.576 1.00 96.44 179 GLN A CA 1
ATOM 1435 C C . GLN A 1 179 ? -4.552 -5.988 -8.404 1.00 96.44 179 GLN A C 1
ATOM 1437 O O . GLN A 1 179 ? -5.767 -5.985 -8.191 1.00 96.44 179 GLN A O 1
ATOM 1442 N N . TYR A 1 180 ? -3.704 -6.637 -7.602 1.00 96.56 180 TYR A N 1
ATOM 1443 C CA . TYR A 1 180 ? -4.157 -7.357 -6.415 1.00 96.56 180 TYR A CA 1
ATOM 1444 C C . TYR A 1 180 ? -4.832 -6.417 -5.413 1.00 96.56 180 TYR A C 1
ATOM 1446 O O . TYR A 1 180 ? -5.951 -6.688 -4.973 1.00 96.56 180 TYR A O 1
ATOM 1454 N N . PHE A 1 181 ? -4.182 -5.304 -5.057 1.00 96.31 181 PHE A N 1
ATOM 1455 C CA . PHE A 1 181 ? -4.709 -4.410 -4.026 1.00 96.31 181 PHE A CA 1
ATOM 1456 C C . PHE A 1 181 ? -5.998 -3.717 -4.458 1.00 96.31 181 PHE A C 1
ATOM 1458 O O . PHE A 1 181 ? -6.925 -3.645 -3.652 1.00 96.31 181 PHE A O 1
ATOM 1465 N N . ILE A 1 182 ? -6.103 -3.267 -5.711 1.00 94.31 182 ILE A N 1
ATOM 1466 C CA . ILE A 1 182 ? -7.332 -2.629 -6.193 1.00 94.31 182 ILE A CA 1
ATOM 1467 C C . ILE A 1 182 ? -8.481 -3.635 -6.339 1.00 94.31 182 ILE A C 1
ATOM 1469 O O . ILE A 1 182 ? -9.631 -3.289 -6.105 1.00 94.31 182 ILE A O 1
ATOM 1473 N N . SER A 1 183 ? -8.195 -4.902 -6.657 1.00 93.31 183 SER A N 1
ATOM 1474 C CA . SER A 1 183 ? -9.222 -5.948 -6.680 1.00 93.31 183 SER A CA 1
ATOM 1475 C C . SER A 1 183 ? -9.672 -6.345 -5.270 1.00 93.31 183 SER A C 1
ATOM 1477 O O . SER A 1 183 ? -10.866 -6.524 -5.026 1.00 93.31 183 SER A O 1
ATOM 1479 N N . LYS A 1 184 ? -8.730 -6.472 -4.329 1.00 94.62 184 LYS A N 1
ATOM 1480 C CA . LYS A 1 184 ? -9.009 -6.886 -2.948 1.00 94.62 184 LYS A CA 1
ATOM 1481 C C . LYS A 1 184 ? -9.701 -5.793 -2.134 1.00 94.62 184 LYS A C 1
ATOM 1483 O O . LYS A 1 184 ? -10.534 -6.106 -1.283 1.00 94.62 184 LYS A O 1
ATOM 1488 N N . TYR A 1 185 ? -9.344 -4.540 -2.392 1.00 94.69 185 TYR A N 1
ATOM 1489 C CA . TYR A 1 185 ? -9.825 -3.350 -1.698 1.00 94.69 185 TYR A CA 1
ATOM 1490 C C . TYR A 1 185 ? -10.279 -2.315 -2.732 1.00 94.69 185 TYR A C 1
ATOM 1492 O O . TYR A 1 185 ? -9.592 -1.313 -2.938 1.00 94.69 185 TYR A O 1
ATOM 1500 N N . PRO A 1 186 ? -11.404 -2.556 -3.420 1.00 92.94 186 PRO A N 1
ATOM 1501 C CA . PRO A 1 186 ? -11.828 -1.697 -4.511 1.00 92.94 186 PRO A CA 1
ATOM 1502 C C . PRO A 1 186 ? -12.183 -0.289 -4.024 1.00 92.94 186 PRO A C 1
ATOM 1504 O O . PRO A 1 186 ? -12.617 -0.117 -2.873 1.00 92.94 186 PRO A O 1
ATOM 1507 N N . PRO A 1 187 ? -12.035 0.718 -4.902 1.00 91.06 187 PRO A N 1
ATOM 1508 C CA . PRO A 1 187 ? -12.515 2.063 -4.644 1.00 91.06 187 PRO A CA 1
ATOM 1509 C C . PRO A 1 187 ? -13.989 2.066 -4.237 1.00 91.06 187 PRO A C 1
ATOM 1511 O O . PRO A 1 187 ? -14.801 1.327 -4.803 1.00 91.06 187 PRO A O 1
ATOM 1514 N N . ALA A 1 188 ? -14.332 2.886 -3.244 1.00 83.19 188 ALA A N 1
ATOM 1515 C CA . ALA A 1 188 ? -15.721 3.108 -2.863 1.00 83.19 188 ALA A CA 1
ATOM 1516 C C . ALA A 1 188 ? -16.513 3.623 -4.080 1.00 83.19 188 ALA A C 1
ATOM 1518 O O . ALA A 1 188 ? -16.037 4.504 -4.800 1.00 83.19 188 ALA A O 1
ATOM 1519 N N . LYS A 1 189 ? -17.689 3.033 -4.319 1.00 68.88 189 LYS A N 1
ATOM 1520 C CA . LYS A 1 189 ? -18.603 3.451 -5.390 1.00 68.88 189 LYS A CA 1
ATOM 1521 C C . LYS A 1 189 ? -19.310 4.754 -5.045 1.00 68.88 189 LYS A C 1
ATOM 1523 O O . LYS A 1 189 ? -19.615 4.944 -3.846 1.00 68.88 189 LYS A O 1
#

Foldseek 3Di:
DVVVVVVVVVVVVCCCVVVVCVVVVQQDLVCLVVDDPVVSQVSVQVNVLVVDDQDFPQKGFDDPDPRSKDWDWDDDPFWTKIKIWTWIDGPPFQKIKIKIFIATPGDLVVVVCVQVVPFDWDDDPPATWTDPDQQKTKAAFPDPTGMMMMGIWGWDQDPVRDIDTGRDHGHNCPDRRSVVCCVVGPHDD

Radius of gyration: 21.51 Å; chains: 1; bounding box: 48×58×62 Å

Sequence (189 aa):
MKKLILWIMIIIGIIIVTGGVAVFAKDAEIFDIFFSDKVKDERALNRMAKLYPEIMGDYVLYSWNAEKVQKRAECEGEICSRYTIGQYRMDGSNKVVFVHIYKATKGTEIFKNVLLNMLSSEKFGEYNVIRPERHEIGWWVGSNVDYILTQEGTVKFEIDGGQSMSYINKATGENPVTQYFISKYPPAK

Secondary structure (DSSP, 8-state):
-HHHHHHHHHHHHHHHHHHHHHHHHTS-GGGGGGS-HHHHHHHHHHHHHTTS-SEETTEEE--SSS-SEEEEEEEETTEEEEEEEEEEEETTSSEEEEEEEEEEEE-HHHHHHHHHHHS-EEEETTEEEE-SSTTEEEEEBSSSSSEEEEEEEEEEE-TTS-EEEE--SPP-S-SHHHHHHHHHSPBP-

Organism: NCBI:txid1802213

pLDDT: mean 85.19, std 12.51, range [47.16, 97.94]